Protein AF-W7T3Z3-F1 (afdb_monomer_lite)

Radius of gyration: 34.61 Å; chains: 1; bounding box: 82×41×96 Å

Secondary structure (DSSP, 8-state):
----------HHHHHHHHHHHHHHHHTT-SHHHHHH--HHHHHHHHHHHHHHHH-GGGG-EEEEE---TTGGGSS----PEEEEETHHHHHHHHHHHHHHHHHHHHHHHHHHHHHHHHHSTT-HHHHHHHHHHHHHHHHHHHHHHHHHHHHHHHHHHHHHHHHHHHHHHHHHHHHHHHTTS-HHHHHHHHHHHHHHHHHHHHHHHTPPPPHHHHHHHHHHHHHHHHHHHHHGGG--

pLDDT: mean 75.56, std 14.83, range [30.64, 93.06]

Structure (mmCIF, N/CA/C/O backbone):
data_AF-W7T3Z3-F1
#
_entry.id   AF-W7T3Z3-F1
#
loop_
_atom_site.group_PDB
_atom_site.id
_atom_site.type_symbol
_atom_site.label_atom_id
_atom_site.label_alt_id
_atom_site.label_comp_id
_atom_site.label_asym_id
_atom_site.label_entity_id
_atom_site.label_seq_id
_atom_site.pdbx_PDB_ins_code
_atom_site.Cartn_x
_atom_site.Cartn_y
_atom_site.Cartn_z
_atom_site.occupancy
_atom_site.B_iso_or_equiv
_atom_site.auth_seq_id
_atom_site.auth_comp_id
_atom_site.auth_asym_id
_atom_site.auth_atom_id
_atom_site.pdbx_PDB_model_num
ATOM 1 N N . MET A 1 1 ? -15.717 12.406 7.923 1.00 32.62 1 MET A N 1
ATOM 2 C CA . MET A 1 1 ? -14.531 12.829 7.153 1.00 32.62 1 MET A CA 1
ATOM 3 C C . MET A 1 1 ? -13.846 11.567 6.678 1.00 32.62 1 MET A C 1
ATOM 5 O O . MET A 1 1 ? -13.382 10.801 7.508 1.00 32.62 1 MET A O 1
ATOM 9 N N . SER A 1 2 ? -13.910 11.300 5.378 1.00 30.64 2 SER A N 1
ATOM 10 C CA . SER A 1 2 ? -13.434 10.056 4.774 1.00 30.64 2 SER A CA 1
ATOM 11 C C . SER A 1 2 ? -11.924 10.139 4.559 1.00 30.64 2 SER A C 1
ATOM 13 O O . SER A 1 2 ? -11.465 10.845 3.664 1.00 30.64 2 SER A O 1
ATOM 15 N N . PHE A 1 3 ? -11.157 9.441 5.395 1.00 37.56 3 PHE A N 1
ATOM 16 C CA . PHE A 1 3 ? -9.732 9.199 5.185 1.00 37.56 3 PHE A CA 1
ATOM 17 C C . PHE A 1 3 ? -9.585 8.063 4.163 1.00 37.56 3 PHE A C 1
ATOM 19 O O . PHE A 1 3 ? -9.369 6.909 4.501 1.00 37.56 3 PHE A O 1
ATOM 26 N N . THR A 1 4 ? -9.753 8.382 2.885 1.00 38.84 4 THR A N 1
ATOM 27 C CA . THR A 1 4 ? -9.178 7.569 1.810 1.00 38.84 4 THR A CA 1
ATOM 28 C C . THR A 1 4 ? -8.092 8.411 1.175 1.00 38.84 4 THR A C 1
ATOM 30 O O . THR A 1 4 ? -8.281 9.014 0.118 1.00 38.84 4 THR A O 1
ATOM 33 N N . GLU A 1 5 ? -6.967 8.516 1.878 1.00 37.66 5 GLU A N 1
ATOM 34 C CA . GLU A 1 5 ? -5.716 8.943 1.274 1.00 37.66 5 GLU A CA 1
ATOM 35 C C . GLU A 1 5 ? -5.393 7.908 0.198 1.00 37.66 5 GLU A C 1
ATOM 37 O O . GLU A 1 5 ? -5.012 6.770 0.472 1.00 37.66 5 GLU A O 1
ATOM 42 N N . SER A 1 6 ? -5.696 8.266 -1.048 1.00 36.97 6 SER A N 1
ATOM 43 C CA . SER A 1 6 ? -5.451 7.426 -2.204 1.00 36.97 6 SER A CA 1
ATOM 44 C C . SER A 1 6 ? -3.942 7.311 -2.386 1.00 36.97 6 SER A C 1
ATOM 46 O O . SER A 1 6 ? -3.339 8.091 -3.130 1.00 36.97 6 SER A O 1
ATOM 48 N N . VAL A 1 7 ? -3.330 6.333 -1.716 1.00 41.50 7 VAL A N 1
ATOM 49 C CA . VAL A 1 7 ? -2.061 5.743 -2.141 1.00 41.50 7 VAL A CA 1
ATOM 50 C C . VAL A 1 7 ? -2.299 5.325 -3.578 1.00 41.50 7 VAL A C 1
ATOM 52 O O . VAL A 1 7 ? -2.978 4.333 -3.828 1.00 41.50 7 VAL A O 1
ATOM 55 N N . ASN A 1 8 ? -1.863 6.162 -4.519 1.00 40.69 8 ASN A N 1
ATOM 56 C CA . ASN A 1 8 ? -2.142 5.973 -5.927 1.00 40.69 8 ASN A CA 1
ATOM 57 C C . ASN A 1 8 ? -1.430 4.682 -6.331 1.00 40.69 8 ASN A C 1
ATOM 59 O O . ASN A 1 8 ? -0.198 4.659 -6.401 1.00 40.69 8 ASN A O 1
ATOM 63 N N . PRO A 1 9 ? -2.167 3.576 -6.483 1.00 49.69 9 PRO A N 1
ATOM 64 C CA . PRO A 1 9 ? -1.525 2.287 -6.569 1.00 49.69 9 PRO A CA 1
ATOM 65 C C . PRO A 1 9 ? -0.826 2.213 -7.921 1.00 49.69 9 PRO A C 1
ATOM 67 O O . PRO A 1 9 ? -1.367 2.721 -8.913 1.00 49.69 9 PRO A O 1
ATOM 70 N N . SER A 1 10 ? 0.362 1.601 -7.957 1.00 53.88 10 SER A N 1
ATOM 71 C CA . SER A 1 10 ? 1.106 1.428 -9.206 1.00 53.88 10 SER A CA 1
ATOM 72 C C . SER A 1 10 ? 0.180 0.850 -10.289 1.00 53.88 10 SER A C 1
ATOM 74 O O . SER A 1 10 ? -0.744 0.090 -9.968 1.00 53.88 10 SER A O 1
ATOM 76 N N . PRO A 1 11 ? 0.362 1.217 -11.569 1.00 57.62 11 PRO A N 1
ATOM 77 C CA . PRO A 1 11 ? -0.466 0.692 -12.657 1.00 57.62 11 PRO A CA 1
ATOM 78 C C . PRO A 1 11 ? -0.549 -0.847 -12.639 1.00 57.62 11 PRO A C 1
ATOM 80 O O . PRO A 1 11 ? -1.613 -1.408 -12.897 1.00 57.62 11 PRO A O 1
ATOM 83 N N . ASP A 1 12 ? 0.514 -1.515 -12.189 1.00 59.91 12 ASP A N 1
ATOM 84 C CA . ASP A 1 12 ? 0.586 -2.971 -12.031 1.00 59.91 12 ASP A CA 1
ATOM 85 C C . ASP A 1 12 ? -0.334 -3.498 -10.910 1.00 59.91 12 ASP A C 1
ATOM 87 O O . ASP A 1 12 ? -0.987 -4.531 -11.062 1.00 59.91 12 ASP A O 1
ATOM 91 N N . ALA A 1 13 ? -0.474 -2.754 -9.807 1.00 59.84 13 ALA A N 1
ATOM 92 C CA . ALA A 1 13 ? -1.399 -3.083 -8.721 1.00 59.84 13 ALA A CA 1
ATOM 93 C C . ALA A 1 13 ? -2.874 -2.876 -9.117 1.00 59.84 13 ALA A C 1
ATOM 95 O O . ALA A 1 13 ? -3.768 -3.491 -8.536 1.00 59.84 13 ALA A O 1
ATOM 96 N N . ARG A 1 14 ? -3.174 -2.014 -10.100 1.00 66.62 14 ARG A N 1
ATOM 97 C CA . ARG A 1 14 ? -4.533 -1.880 -10.668 1.00 66.62 14 ARG A CA 1
ATOM 98 C C . ARG A 1 14 ? -4.890 -3.081 -11.541 1.00 66.62 14 ARG A C 1
ATOM 100 O O . ARG A 1 14 ? -5.941 -3.671 -11.317 1.00 66.62 14 ARG A O 1
ATOM 107 N N . ALA A 1 15 ? -3.984 -3.487 -12.429 1.00 65.75 15 ALA A N 1
ATOM 108 C CA . ALA A 1 15 ? -4.178 -4.654 -13.287 1.00 65.75 15 ALA A CA 1
ATOM 109 C C . ALA A 1 15 ? -4.326 -5.961 -12.484 1.00 65.75 15 ALA A C 1
ATOM 111 O O . ALA A 1 15 ? -5.188 -6.782 -12.791 1.00 65.75 15 ALA A O 1
ATOM 112 N N . GLY A 1 16 ? -3.537 -6.130 -11.413 1.00 67.19 16 GLY A N 1
ATOM 113 C CA . GLY A 1 16 ? -3.674 -7.273 -10.506 1.00 67.19 16 GLY A CA 1
ATOM 114 C C . GLY A 1 16 ? -5.042 -7.329 -9.819 1.00 67.19 16 GLY A C 1
ATOM 115 O O . GLY A 1 16 ? -5.664 -8.387 -9.775 1.00 67.19 16 GLY A O 1
ATOM 116 N N . ARG A 1 17 ? -5.558 -6.190 -9.337 1.00 71.38 17 ARG A N 1
ATOM 117 C CA . ARG A 1 17 ? -6.876 -6.139 -8.683 1.00 71.38 17 ARG A CA 1
ATOM 118 C C . ARG A 1 17 ? -8.003 -6.580 -9.605 1.00 71.38 17 ARG A C 1
ATOM 120 O O . ARG A 1 17 ? -8.773 -7.450 -9.224 1.00 71.38 17 ARG A O 1
ATOM 127 N N . GLU A 1 18 ? -8.076 -6.031 -10.814 1.00 78.12 18 GLU A N 1
ATOM 128 C CA . GLU A 1 18 ? -9.140 -6.381 -11.765 1.00 78.12 18 GLU A CA 1
ATOM 129 C C . GLU A 1 18 ? -9.137 -7.875 -12.117 1.00 78.12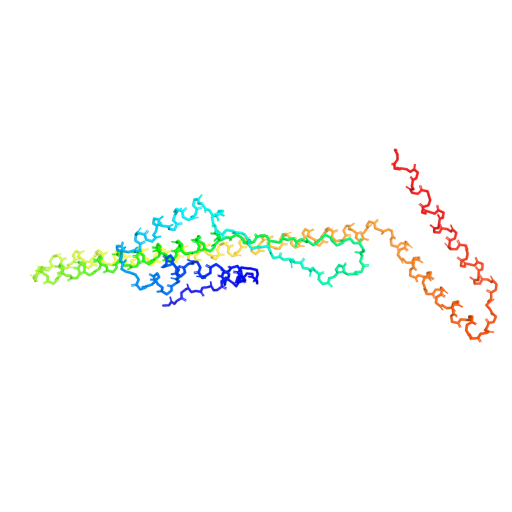 18 GLU A C 1
ATOM 131 O O . GLU A 1 18 ? -10.197 -8.490 -12.222 1.00 78.12 18 GLU A O 1
ATOM 136 N N . PHE A 1 19 ? -7.950 -8.478 -12.231 1.00 77.81 19 PHE A N 1
ATOM 137 C CA . PHE A 1 19 ? -7.810 -9.903 -12.520 1.00 77.81 19 PHE A CA 1
ATOM 138 C C . PHE A 1 19 ? -8.364 -10.789 -11.392 1.00 77.81 19 PHE A C 1
ATOM 140 O O . PHE A 1 19 ? -9.107 -11.742 -11.648 1.00 77.81 19 PHE A O 1
ATOM 147 N N . PHE A 1 20 ? -8.039 -10.460 -10.138 1.00 83.88 20 PHE A N 1
ATOM 148 C CA . PHE A 1 20 ? -8.452 -11.255 -8.979 1.00 83.88 20 PHE A CA 1
ATOM 149 C C . PHE A 1 20 ? -9.867 -10.933 -8.476 1.00 83.88 20 PHE A C 1
ATOM 151 O O . PHE A 1 20 ? -10.432 -11.739 -7.736 1.00 83.88 20 PHE A O 1
ATOM 158 N N . GLU A 1 21 ? -10.491 -9.827 -8.905 1.00 84.00 21 GLU A N 1
ATOM 159 C CA . GLU A 1 21 ? -11.820 -9.449 -8.401 1.00 84.00 21 GLU A CA 1
ATOM 160 C C . GLU A 1 21 ? -12.902 -10.493 -8.687 1.00 84.00 21 GLU A C 1
ATOM 162 O O . GLU A 1 21 ? -13.740 -10.778 -7.836 1.00 84.00 21 GLU A O 1
ATOM 167 N N . SER A 1 22 ? -12.860 -11.152 -9.847 1.00 84.00 22 SER A N 1
ATOM 168 C CA . SER A 1 22 ? -13.822 -12.219 -10.165 1.00 84.00 22 SER A CA 1
ATOM 169 C C . SER A 1 22 ? -13.798 -13.379 -9.156 1.00 84.00 22 SER A C 1
ATOM 171 O O . SER A 1 22 ? -14.825 -14.020 -8.918 1.00 84.00 22 SER A O 1
ATOM 173 N N . GLN A 1 23 ? -12.639 -13.638 -8.545 1.00 83.88 23 GLN A N 1
ATOM 174 C CA . GLN A 1 23 ? -12.455 -14.670 -7.527 1.00 83.88 23 GLN A CA 1
ATOM 175 C C . GLN A 1 23 ? -12.907 -14.155 -6.153 1.00 83.88 23 GLN A C 1
ATOM 177 O O . GLN A 1 23 ? -13.602 -14.867 -5.430 1.00 83.88 23 GLN A O 1
ATOM 182 N N . LEU A 1 24 ? -12.613 -12.891 -5.834 1.00 86.38 24 LEU A N 1
ATOM 183 C CA . LEU A 1 24 ? -13.048 -12.241 -4.592 1.00 86.38 24 LEU A CA 1
ATOM 184 C C . LEU A 1 24 ? -14.570 -12.084 -4.508 1.00 86.38 24 LEU A C 1
ATOM 186 O O . LEU A 1 24 ? -15.134 -12.271 -3.432 1.00 86.38 24 LEU A O 1
ATOM 190 N N . VAL A 1 25 ? -15.252 -11.841 -5.632 1.00 88.69 25 VAL A N 1
ATOM 191 C CA . VAL A 1 25 ? -16.725 -11.834 -5.716 1.00 88.69 25 VAL A CA 1
ATOM 192 C C . VAL A 1 25 ? -17.318 -13.160 -5.245 1.00 88.69 25 VAL A C 1
ATOM 194 O O . VAL A 1 25 ? -18.299 -13.161 -4.500 1.00 88.69 25 VAL A O 1
ATOM 197 N N . ARG A 1 26 ? -16.722 -14.292 -5.648 1.00 85.75 26 ARG A N 1
ATOM 198 C CA . ARG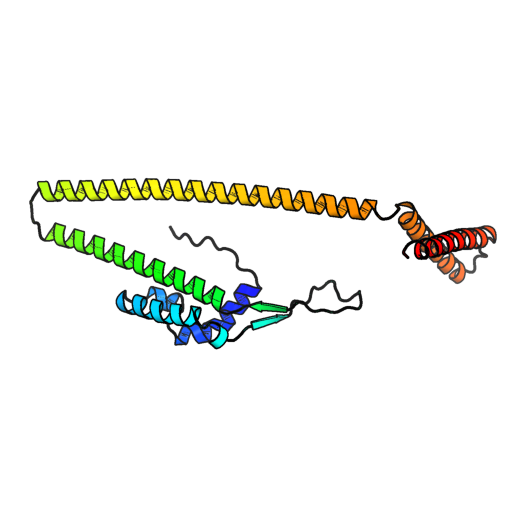 A 1 26 ? -17.192 -15.633 -5.254 1.00 85.75 26 ARG A CA 1
ATOM 199 C C . ARG A 1 26 ? -16.993 -15.901 -3.767 1.00 85.75 26 ARG A C 1
ATOM 201 O O . ARG A 1 26 ? -17.800 -16.606 -3.176 1.00 85.75 26 ARG A O 1
ATOM 208 N N . LEU A 1 27 ? -15.942 -15.328 -3.186 1.00 84.19 27 LEU A N 1
ATOM 209 C CA . LEU A 1 27 ? -15.642 -15.418 -1.757 1.00 84.19 27 LEU A CA 1
ATOM 210 C C . LEU A 1 27 ? -16.421 -14.392 -0.918 1.00 84.19 27 LEU A C 1
ATOM 212 O O . LEU A 1 27 ? -16.319 -14.400 0.301 1.00 84.19 27 LEU A O 1
ATOM 216 N N . GLY A 1 28 ? -17.188 -13.492 -1.543 1.00 86.81 28 GLY A N 1
ATOM 217 C CA . GLY A 1 28 ? -17.887 -12.429 -0.821 1.00 86.81 28 GLY A CA 1
ATOM 218 C C . GLY A 1 28 ? -16.950 -11.360 -0.247 1.00 86.81 28 GLY A C 1
ATOM 219 O O . GLY A 1 28 ? -17.320 -10.669 0.699 1.00 86.81 28 GLY A O 1
ATOM 220 N N . LEU A 1 29 ? -15.734 -11.235 -0.786 1.00 89.50 29 LEU A N 1
ATOM 221 C CA . LEU A 1 29 ? -14.659 -10.384 -0.264 1.00 89.50 29 LEU A CA 1
ATOM 222 C C . LEU A 1 29 ? -14.489 -9.083 -1.060 1.00 89.50 29 LEU A C 1
ATOM 224 O O . LEU A 1 29 ? -13.447 -8.435 -0.967 1.00 89.50 29 LEU A O 1
ATOM 228 N N . THR A 1 30 ? -15.477 -8.682 -1.863 1.00 89.25 30 THR A N 1
ATOM 229 C CA . THR A 1 30 ? -15.423 -7.359 -2.505 1.00 89.25 30 THR A CA 1
ATOM 230 C C . THR A 1 30 ? -15.633 -6.246 -1.476 1.00 89.25 30 THR A C 1
ATOM 232 O O . THR A 1 30 ? -16.330 -6.459 -0.481 1.00 89.25 30 THR A O 1
ATOM 235 N N . PRO A 1 31 ? -15.106 -5.029 -1.707 1.00 87.31 31 PRO A N 1
ATOM 236 C CA . PRO A 1 31 ? -15.298 -3.907 -0.785 1.00 87.31 31 PRO A CA 1
ATOM 237 C C . PRO A 1 31 ? -16.772 -3.629 -0.460 1.00 87.31 31 PRO A C 1
ATOM 239 O O . PRO A 1 31 ? -17.125 -3.398 0.692 1.00 87.31 31 PRO A O 1
ATOM 242 N N . SER A 1 32 ? -17.644 -3.692 -1.470 1.00 88.38 32 SER A N 1
ATOM 243 C CA . SER A 1 32 ? -19.094 -3.526 -1.321 1.00 88.38 32 SER A CA 1
ATOM 244 C C . SER A 1 32 ? -19.711 -4.605 -0.435 1.00 88.38 32 SER A C 1
ATOM 246 O O . SER A 1 32 ? -20.453 -4.282 0.486 1.00 88.38 32 SER A O 1
ATOM 248 N N . GLN A 1 33 ? -19.350 -5.872 -0.655 1.00 90.69 33 GLN A N 1
ATOM 249 C CA . GLN A 1 33 ? -19.888 -6.982 0.134 1.00 90.69 33 GLN A CA 1
ATOM 250 C C . GLN A 1 33 ? -19.395 -6.924 1.583 1.00 90.69 33 GLN A C 1
ATOM 252 O O . GLN A 1 33 ? -20.191 -7.107 2.497 1.00 90.69 33 GLN A O 1
ATOM 257 N N . ILE A 1 34 ? -18.117 -6.600 1.806 1.00 90.44 34 ILE A N 1
ATOM 258 C CA . ILE A 1 34 ? -17.550 -6.424 3.152 1.00 90.44 34 ILE A CA 1
ATOM 259 C C . ILE A 1 34 ? -18.313 -5.333 3.918 1.00 90.44 34 ILE A C 1
ATOM 261 O O . ILE A 1 34 ? -18.617 -5.494 5.096 1.00 90.44 34 ILE A O 1
ATOM 265 N N . ASN A 1 35 ? -18.676 -4.229 3.264 1.00 89.25 35 ASN A N 1
ATOM 266 C CA . ASN A 1 35 ? -19.384 -3.136 3.934 1.00 89.25 35 ASN A CA 1
ATOM 267 C C . ASN A 1 35 ? -20.824 -3.495 4.341 1.00 89.25 35 ASN A C 1
ATOM 269 O O . ASN A 1 35 ? -21.310 -3.002 5.368 1.00 89.25 35 ASN A O 1
ATOM 273 N N . GLU A 1 36 ? -21.484 -4.351 3.561 1.00 91.69 36 GLU A N 1
ATOM 274 C CA . GLU A 1 36 ? -22.870 -4.789 3.772 1.00 91.69 36 GLU A CA 1
ATOM 275 C C . GLU A 1 36 ? -22.996 -5.997 4.717 1.00 91.69 36 GLU A C 1
ATOM 277 O O . GLU A 1 36 ? -24.077 -6.251 5.248 1.00 91.69 36 GLU A O 1
ATOM 282 N N . GLN A 1 37 ? -21.909 -6.736 4.959 1.00 90.38 37 GLN A N 1
ATOM 283 C CA . GLN A 1 37 ? -21.929 -7.919 5.818 1.00 90.38 37 GLN A CA 1
ATOM 284 C C . GLN A 1 37 ? -22.157 -7.567 7.304 1.00 90.38 37 GLN A C 1
ATOM 286 O O . GLN A 1 37 ? -21.522 -6.651 7.836 1.00 90.38 37 GLN A O 1
ATOM 291 N N . PRO A 1 38 ? -23.016 -8.323 8.017 1.00 90.88 38 PRO A N 1
ATOM 292 C CA . PRO A 1 38 ? -23.144 -8.228 9.467 1.00 90.88 38 PRO A CA 1
ATOM 293 C C . PRO A 1 38 ? -21.925 -8.836 10.179 1.00 90.88 38 PRO A C 1
ATOM 295 O O . PRO A 1 38 ? -21.177 -9.633 9.605 1.00 90.88 38 PRO A O 1
ATOM 298 N N . LEU A 1 39 ? -21.762 -8.509 11.465 1.00 90.44 39 LEU A N 1
ATOM 299 C CA . LEU A 1 39 ? -20.600 -8.879 12.283 1.00 90.44 39 LEU A CA 1
ATOM 300 C C . LEU A 1 39 ? -20.264 -10.384 12.231 1.00 90.44 39 LEU A C 1
ATOM 302 O O . LEU A 1 39 ? -19.111 -10.758 12.016 1.00 90.44 39 LEU A O 1
ATOM 306 N N . ASP A 1 40 ? -21.269 -11.253 12.350 1.00 90.62 40 ASP A N 1
ATOM 307 C CA . ASP A 1 40 ? -21.079 -12.712 12.328 1.00 90.62 40 ASP A CA 1
ATOM 308 C C . ASP A 1 40 ? -20.621 -13.256 10.971 1.00 90.62 40 ASP A C 1
ATOM 310 O O . ASP A 1 40 ? -19.990 -14.316 10.899 1.00 90.62 40 ASP A O 1
ATOM 314 N N . GLN A 1 41 ? -20.972 -12.571 9.881 1.00 91.25 41 GLN A N 1
ATOM 315 C CA . GLN A 1 41 ? -20.496 -12.924 8.546 1.00 91.25 41 GLN A CA 1
ATOM 316 C C . GLN A 1 41 ? -19.072 -12.415 8.348 1.00 91.25 41 GLN A C 1
ATOM 318 O O . GLN A 1 41 ? -18.229 -13.186 7.909 1.00 91.25 41 GLN A O 1
ATOM 323 N N . LEU A 1 42 ? -18.760 -11.191 8.786 1.00 90.81 42 LEU A N 1
ATOM 324 C CA . LEU A 1 42 ? -17.404 -10.637 8.712 1.00 90.81 42 LEU A CA 1
ATOM 325 C C . LEU A 1 42 ? -16.374 -11.481 9.466 1.00 90.81 42 LEU A C 1
ATOM 327 O O . LEU A 1 42 ? -15.263 -11.672 8.975 1.00 90.81 42 LEU A O 1
ATOM 331 N N . ARG A 1 43 ? -16.732 -12.035 10.632 1.00 90.94 43 ARG A N 1
ATOM 332 C CA . ARG A 1 43 ? -15.852 -12.959 11.369 1.00 90.94 43 ARG A CA 1
ATOM 333 C C . ARG A 1 43 ? -15.560 -14.238 10.583 1.00 90.94 43 ARG A C 1
ATOM 335 O O . ARG A 1 43 ? -14.438 -14.728 10.644 1.00 90.94 43 ARG A O 1
ATOM 342 N N . ARG A 1 44 ? -16.540 -14.762 9.838 1.00 92.88 44 ARG A N 1
ATOM 343 C CA . ARG A 1 44 ? -16.352 -15.922 8.950 1.00 92.88 44 ARG A CA 1
ATOM 344 C C . ARG A 1 44 ? -15.503 -15.556 7.734 1.00 92.88 44 ARG A C 1
ATOM 346 O O . ARG A 1 44 ? -14.495 -16.211 7.505 1.00 92.88 44 ARG A O 1
ATOM 353 N N . SER A 1 45 ? -15.800 -14.431 7.083 1.00 91.69 45 SER A N 1
ATOM 354 C CA . SER A 1 45 ? -14.985 -13.871 5.998 1.00 91.69 45 SER A CA 1
ATOM 355 C C . SER A 1 45 ? -13.525 -13.649 6.420 1.00 91.69 45 SER A C 1
ATOM 357 O O . SER A 1 45 ? -12.613 -13.818 5.615 1.00 91.69 45 SER A O 1
ATOM 359 N N . LEU A 1 46 ? -13.275 -13.303 7.691 1.00 92.00 46 LEU A N 1
ATOM 360 C CA . LEU A 1 46 ? -11.925 -13.174 8.246 1.00 92.00 46 LEU A CA 1
ATOM 361 C C . LEU A 1 46 ? -11.201 -14.529 8.375 1.00 92.00 46 LEU A C 1
ATOM 363 O O . LEU A 1 46 ? -9.981 -14.589 8.237 1.00 92.00 46 LEU A O 1
ATOM 367 N N . VAL A 1 47 ? -11.919 -15.616 8.654 1.00 93.06 47 VAL A N 1
ATOM 368 C CA . VAL A 1 47 ? -11.334 -16.966 8.648 1.00 93.06 47 VAL A CA 1
ATOM 369 C C . VAL A 1 47 ? -10.983 -17.358 7.217 1.00 93.06 47 VAL A C 1
ATOM 371 O O . VAL A 1 47 ? -9.834 -17.712 6.958 1.00 93.06 47 VAL A O 1
ATOM 374 N N . ASP A 1 48 ? -11.924 -17.183 6.292 1.00 89.44 48 ASP A N 1
ATOM 375 C CA . ASP A 1 48 ? -11.753 -17.540 4.880 1.00 89.44 48 ASP A CA 1
ATOM 376 C C . ASP A 1 48 ? -10.601 -16.758 4.232 1.00 89.44 48 ASP A C 1
ATOM 378 O O . ASP A 1 48 ? -9.786 -17.313 3.494 1.00 89.44 48 ASP A O 1
ATOM 382 N N . ILE A 1 49 ? -10.469 -15.465 4.548 1.00 90.44 49 ILE A N 1
ATOM 383 C CA . ILE A 1 49 ? -9.373 -14.653 4.017 1.00 90.44 49 ILE A CA 1
ATOM 384 C C . ILE A 1 49 ? -8.019 -15.017 4.629 1.00 90.44 49 ILE A C 1
ATOM 386 O O . ILE A 1 49 ? -7.005 -14.943 3.940 1.00 90.44 49 ILE A O 1
ATOM 390 N N . ASN A 1 50 ? -7.972 -15.416 5.903 1.00 90.56 50 ASN A N 1
ATOM 391 C CA . ASN A 1 50 ? -6.728 -15.865 6.524 1.00 90.56 50 ASN A CA 1
ATOM 392 C C . ASN A 1 50 ? -6.271 -17.204 5.932 1.00 90.56 50 ASN A C 1
ATOM 394 O O . ASN A 1 50 ? -5.073 -17.380 5.719 1.00 90.56 50 ASN A O 1
ATOM 398 N N . ASP A 1 51 ? -7.209 -18.101 5.619 1.00 89.75 51 ASP A N 1
ATOM 399 C CA . ASP A 1 51 ? -6.926 -19.353 4.910 1.00 89.75 51 ASP A CA 1
ATOM 400 C C . ASP A 1 51 ? -6.394 -19.080 3.491 1.00 89.75 51 ASP A C 1
ATOM 402 O O . ASP A 1 51 ? -5.341 -19.584 3.096 1.00 89.75 51 ASP A O 1
ATOM 406 N N . ALA A 1 52 ? -7.030 -18.156 2.763 1.00 86.94 52 ALA A N 1
ATOM 407 C CA . ALA A 1 52 ? -6.555 -17.703 1.455 1.00 86.94 52 ALA A CA 1
ATOM 408 C C . ALA A 1 52 ? -5.156 -17.053 1.508 1.00 86.94 52 ALA A C 1
ATOM 410 O O . ALA A 1 52 ? -4.351 -17.235 0.595 1.00 86.94 52 ALA A O 1
ATOM 411 N N . ILE A 1 53 ? -4.846 -16.309 2.576 1.00 87.19 53 ILE A N 1
ATOM 412 C CA . ILE A 1 53 ? -3.519 -15.715 2.811 1.00 87.19 53 ILE A CA 1
ATOM 413 C C . ILE A 1 53 ? -2.472 -16.789 3.130 1.00 87.19 53 ILE A C 1
ATOM 415 O O . ILE A 1 53 ? -1.312 -16.620 2.755 1.00 87.19 53 ILE A O 1
ATOM 419 N N . ALA A 1 54 ? -2.853 -17.871 3.814 1.00 87.94 54 ALA A N 1
ATOM 420 C CA . ALA A 1 54 ? -1.959 -18.991 4.110 1.00 87.94 54 ALA A CA 1
ATOM 421 C C . ALA A 1 54 ? -1.629 -19.819 2.856 1.00 87.94 54 ALA A C 1
ATOM 423 O O . ALA A 1 54 ? -0.549 -20.407 2.774 1.00 87.94 54 ALA A O 1
ATOM 424 N N . HIS A 1 55 ? -2.530 -19.820 1.868 1.00 86.75 55 HIS A N 1
ATOM 425 C CA . HIS A 1 55 ? -2.395 -20.572 0.621 1.00 86.75 55 HIS A CA 1
ATOM 426 C C . HIS A 1 55 ? -2.557 -19.691 -0.638 1.00 86.75 55 HIS A C 1
ATOM 428 O O . HIS A 1 55 ? -3.437 -19.947 -1.468 1.00 86.75 55 HIS A O 1
ATOM 434 N N . PRO A 1 56 ? -1.699 -18.668 -0.835 1.00 82.56 56 PRO A N 1
ATOM 435 C CA . PRO A 1 56 ? -1.839 -17.710 -1.934 1.00 82.56 56 PRO A CA 1
ATOM 436 C C . PRO A 1 56 ? -1.598 -18.346 -3.313 1.00 82.56 56 PRO A C 1
ATOM 438 O O . PRO A 1 56 ? -2.117 -17.856 -4.316 1.00 82.56 56 PRO A O 1
ATOM 441 N N . ASP A 1 57 ? -0.865 -19.461 -3.367 1.00 81.69 57 ASP A N 1
ATOM 442 C CA . ASP A 1 57 ? -0.550 -20.189 -4.602 1.00 81.69 57 ASP A CA 1
ATOM 443 C C . ASP A 1 57 ? -1.800 -20.764 -5.294 1.00 81.69 57 ASP A C 1
ATOM 445 O O . ASP A 1 57 ? -1.807 -20.947 -6.513 1.00 81.69 57 ASP A O 1
ATOM 449 N N . ASN A 1 58 ? -2.893 -20.973 -4.550 1.00 83.38 58 ASN A N 1
ATOM 450 C CA . ASN A 1 58 ? -4.159 -21.497 -5.077 1.00 83.38 58 ASN A CA 1
ATOM 451 C C . ASN A 1 58 ? -4.862 -20.540 -6.056 1.00 83.38 58 ASN A C 1
ATOM 453 O O . ASN A 1 58 ? -5.748 -20.960 -6.800 1.00 83.38 58 ASN A O 1
ATOM 457 N N . PHE A 1 59 ? -4.475 -19.263 -6.069 1.00 77.81 59 PHE A N 1
ATOM 458 C CA . PHE A 1 59 ? -5.100 -18.215 -6.881 1.00 77.81 59 PHE A CA 1
ATOM 459 C C . PHE A 1 59 ? -4.340 -17.928 -8.188 1.00 77.81 59 PHE A C 1
ATOM 461 O O . PHE A 1 59 ? -4.850 -17.225 -9.066 1.00 77.81 59 PHE A O 1
ATOM 468 N N . GLY A 1 60 ? -3.137 -18.495 -8.343 1.00 72.19 60 GLY A N 1
ATOM 469 C CA . GLY A 1 60 ? -2.238 -18.238 -9.467 1.00 72.19 60 GLY A CA 1
ATOM 470 C C . GLY A 1 60 ? -1.506 -16.890 -9.382 1.00 72.19 60 GLY A C 1
ATOM 471 O O . GLY A 1 60 ? -1.743 -16.069 -8.497 1.00 72.19 60 GLY A O 1
ATOM 472 N N . VAL A 1 61 ? -0.588 -16.657 -10.326 1.00 73.31 61 VAL A N 1
ATOM 473 C CA . VAL A 1 61 ? 0.220 -15.428 -10.411 1.00 73.31 61 VAL A CA 1
ATOM 474 C C . VAL A 1 61 ? -0.015 -14.707 -11.736 1.00 73.31 61 VAL A C 1
ATOM 476 O O . VAL A 1 61 ? -0.013 -15.330 -12.800 1.00 73.31 61 VAL A O 1
ATOM 479 N N . LEU A 1 62 ? -0.189 -13.382 -11.690 1.00 65.81 62 LEU A N 1
ATOM 480 C CA . LEU A 1 62 ? -0.255 -12.554 -12.892 1.00 65.81 62 LEU A CA 1
ATOM 481 C C . LEU A 1 62 ? 1.164 -12.109 -13.268 1.00 65.81 62 LEU A C 1
ATOM 483 O O . LEU A 1 62 ? 1.796 -11.331 -12.552 1.00 65.81 62 LEU A O 1
ATOM 487 N N . LYS A 1 63 ? 1.670 -12.599 -14.404 1.00 60.84 63 LYS A N 1
ATOM 488 C CA . LYS A 1 63 ? 2.974 -12.196 -14.950 1.00 60.84 63 LYS A CA 1
ATOM 489 C C . LYS A 1 63 ? 2.794 -10.982 -15.856 1.00 60.84 63 LYS A C 1
ATOM 491 O O . LYS A 1 63 ? 2.340 -11.121 -16.991 1.00 60.84 63 LYS A O 1
ATOM 496 N N . VAL A 1 64 ? 3.156 -9.796 -15.375 1.00 64.06 64 VAL A N 1
ATOM 497 C CA . VAL A 1 64 ? 3.102 -8.566 -16.175 1.00 64.06 64 VAL A CA 1
ATOM 498 C C . VAL A 1 64 ? 4.449 -8.372 -16.867 1.00 64.06 64 VAL A C 1
ATOM 500 O O . VAL A 1 64 ? 5.493 -8.260 -16.221 1.00 64.06 64 VAL A O 1
ATOM 503 N N . ARG A 1 65 ? 4.442 -8.357 -18.205 1.00 53.88 65 ARG A N 1
ATOM 504 C CA . ARG A 1 65 ? 5.649 -8.123 -19.006 1.00 53.88 65 ARG A CA 1
ATOM 505 C C . ARG A 1 65 ? 5.926 -6.625 -19.080 1.00 53.88 65 ARG A C 1
ATOM 507 O O . ARG A 1 65 ? 5.240 -5.903 -19.804 1.00 53.88 65 ARG A O 1
ATOM 514 N N . TYR A 1 66 ? 6.951 -6.162 -18.371 1.00 54.69 66 TYR A N 1
ATOM 515 C CA . TYR A 1 66 ? 7.394 -4.778 -18.480 1.00 54.69 66 TYR A CA 1
ATOM 516 C C . TYR A 1 66 ? 8.352 -4.659 -19.667 1.00 54.69 66 TYR A C 1
ATOM 518 O O . TYR A 1 66 ? 9.446 -5.222 -19.666 1.00 54.69 66 TYR A O 1
ATOM 526 N N . THR A 1 67 ? 7.932 -3.945 -20.713 1.00 54.53 67 THR A N 1
ATOM 527 C CA . THR A 1 67 ? 8.802 -3.653 -21.860 1.00 54.53 67 THR A CA 1
ATOM 528 C C . THR A 1 67 ? 9.258 -2.200 -21.730 1.00 54.53 67 THR A C 1
ATOM 530 O O . THR A 1 67 ? 8.494 -1.298 -22.083 1.00 54.53 67 THR A O 1
ATOM 533 N N . PRO A 1 68 ? 10.454 -1.918 -21.178 1.00 51.84 68 PRO A N 1
ATOM 534 C CA . PRO A 1 68 ? 10.948 -0.552 -21.119 1.00 51.84 68 PRO A CA 1
ATOM 535 C C . PRO A 1 68 ? 11.126 -0.035 -22.549 1.00 51.84 68 PRO A C 1
ATOM 537 O O . PRO A 1 68 ? 11.881 -0.587 -23.348 1.00 51.84 68 PRO A O 1
ATOM 540 N N . ARG A 1 69 ? 10.424 1.055 -22.876 1.00 50.16 69 ARG A N 1
ATOM 541 C CA . ARG A 1 69 ? 10.356 1.665 -24.217 1.00 50.16 69 ARG A CA 1
ATOM 542 C C . ARG A 1 69 ? 11.711 2.184 -24.750 1.00 50.16 69 ARG A C 1
ATOM 544 O O . ARG A 1 69 ? 11.752 2.718 -25.850 1.00 50.16 69 ARG A O 1
ATOM 551 N N . MET A 1 70 ? 12.806 2.025 -23.998 1.00 43.84 70 MET A N 1
ATOM 552 C CA . MET A 1 70 ? 14.169 2.442 -24.362 1.00 43.84 70 MET A CA 1
ATOM 553 C C . MET A 1 70 ? 15.110 1.302 -24.793 1.00 43.84 70 MET A C 1
ATOM 555 O O . MET A 1 70 ? 16.169 1.590 -25.342 1.00 43.84 70 MET A O 1
ATOM 559 N N . SER A 1 71 ? 14.755 0.026 -24.612 1.00 41.84 71 SER A N 1
ATOM 560 C CA . SER A 1 71 ? 15.686 -1.091 -24.881 1.00 41.84 71 SER A CA 1
ATOM 561 C C . SER A 1 71 ? 15.692 -1.590 -26.332 1.00 41.84 71 SER A C 1
ATOM 563 O O . SER A 1 71 ? 16.370 -2.561 -26.644 1.00 41.84 71 SER A O 1
ATOM 565 N N . ALA A 1 72 ? 14.967 -0.941 -27.247 1.00 45.66 72 ALA A N 1
ATOM 566 C CA . ALA A 1 72 ? 14.883 -1.382 -28.643 1.00 45.66 72 ALA A CA 1
ATOM 567 C C . ALA A 1 72 ? 16.150 -1.095 -29.481 1.00 45.66 72 ALA A C 1
ATOM 569 O O . ALA A 1 72 ? 16.229 -1.552 -30.616 1.00 45.66 72 ALA A O 1
ATOM 570 N N . LEU A 1 73 ? 17.134 -0.354 -28.950 1.00 47.62 73 LEU A N 1
ATOM 571 C CA . LEU A 1 73 ? 18.338 0.055 -29.694 1.00 47.62 73 LEU A CA 1
ATOM 572 C C . LEU A 1 73 ? 19.632 -0.661 -29.273 1.00 47.62 73 LEU A C 1
ATOM 574 O O . LEU A 1 73 ? 20.658 -0.470 -29.919 1.00 47.62 73 LEU A O 1
ATOM 578 N N . LEU A 1 74 ? 19.607 -1.509 -28.242 1.00 43.31 74 LEU A N 1
ATOM 579 C CA . LEU A 1 74 ? 20.768 -2.296 -27.816 1.00 43.31 74 LEU A CA 1
ATOM 580 C C . LEU A 1 74 ? 20.331 -3.755 -27.670 1.00 43.31 74 LEU A C 1
ATOM 582 O O . LEU A 1 74 ? 19.523 -4.084 -26.808 1.00 43.31 74 LEU A O 1
ATOM 586 N N . GLY A 1 75 ? 20.811 -4.616 -28.570 1.00 43.25 75 GLY A N 1
ATOM 587 C CA . GLY A 1 75 ? 20.464 -6.036 -28.616 1.00 43.25 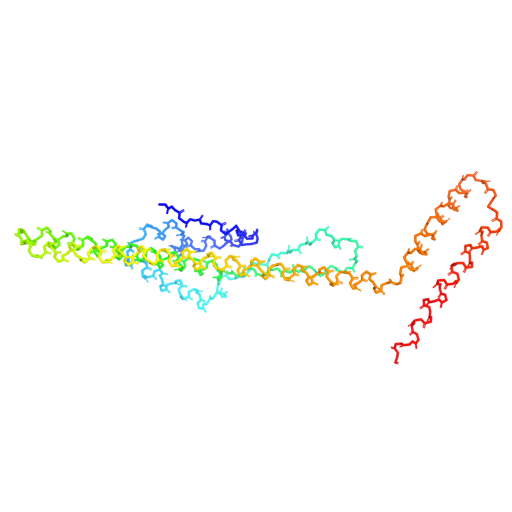75 GLY A CA 1
ATOM 588 C C . GLY A 1 75 ? 20.750 -6.735 -27.287 1.00 43.25 75 GLY A C 1
ATOM 589 O O . GLY A 1 75 ? 21.902 -6.918 -26.913 1.00 43.25 75 GLY A O 1
ATOM 590 N N . GLY A 1 76 ? 19.684 -7.110 -26.582 1.00 45.72 76 GLY A N 1
ATOM 591 C CA . GLY A 1 76 ? 19.742 -7.751 -25.269 1.00 45.72 76 GLY A CA 1
ATOM 592 C C . GLY A 1 76 ? 18.404 -7.620 -24.547 1.00 45.72 76 GLY A C 1
ATOM 593 O O . GLY A 1 76 ? 18.302 -6.946 -23.529 1.00 45.72 76 GLY A O 1
ATOM 594 N N . ALA A 1 77 ? 17.342 -8.183 -25.127 1.00 44.22 77 ALA A N 1
ATOM 595 C CA . ALA A 1 77 ? 15.989 -8.080 -24.591 1.00 44.22 77 ALA A CA 1
ATOM 596 C C . ALA A 1 77 ? 15.746 -9.108 -23.475 1.00 44.22 77 ALA A C 1
ATOM 598 O O . ALA A 1 77 ? 15.017 -10.077 -23.678 1.00 44.22 77 ALA A O 1
ATOM 599 N N . ASP A 1 78 ? 16.310 -8.872 -22.292 1.00 48.22 78 ASP A N 1
ATOM 600 C CA . ASP A 1 78 ? 15.797 -9.494 -21.071 1.00 48.22 78 ASP A CA 1
ATOM 601 C C . ASP A 1 78 ? 14.606 -8.658 -20.587 1.00 48.22 78 ASP A C 1
ATOM 603 O O . ASP A 1 78 ? 14.740 -7.617 -19.942 1.00 48.22 78 ASP A O 1
ATOM 607 N N . SER A 1 79 ? 13.400 -9.056 -20.998 1.00 53.53 79 SER A N 1
ATOM 608 C CA . SER A 1 79 ? 12.178 -8.440 -20.483 1.00 53.53 79 SER A CA 1
ATOM 609 C C . SER A 1 79 ? 12.021 -8.811 -19.011 1.00 53.53 79 SER A C 1
ATOM 611 O O . SER A 1 79 ? 11.771 -9.974 -18.694 1.00 53.53 79 SER A O 1
ATOM 613 N N . ALA A 1 80 ? 12.148 -7.826 -18.124 1.00 57.16 80 ALA A N 1
ATOM 614 C CA . ALA A 1 80 ? 11.831 -7.991 -16.714 1.00 57.16 80 ALA A CA 1
ATOM 615 C C . ALA A 1 80 ? 10.327 -8.285 -16.563 1.00 57.16 80 ALA A C 1
ATOM 617 O O . ALA A 1 80 ? 9.476 -7.530 -17.042 1.00 57.16 80 ALA A O 1
ATOM 618 N N . HIS A 1 81 ? 10.003 -9.405 -15.920 1.00 55.69 81 HIS A N 1
ATOM 619 C CA . HIS A 1 81 ? 8.633 -9.762 -15.566 1.00 55.69 81 HIS A CA 1
ATOM 620 C C . HIS A 1 81 ? 8.408 -9.366 -14.110 1.00 55.69 81 HIS A C 1
ATOM 622 O O . HIS A 1 81 ? 9.204 -9.727 -13.245 1.00 55.69 81 HIS A O 1
ATOM 628 N N . VAL A 1 82 ? 7.338 -8.622 -13.844 1.00 59.69 82 VAL A N 1
ATOM 629 C CA . VAL A 1 82 ? 6.881 -8.365 -12.476 1.00 59.69 82 VAL A CA 1
ATOM 630 C C . VAL A 1 82 ? 5.746 -9.343 -12.202 1.00 59.69 82 VAL A C 1
ATOM 632 O O . VAL A 1 82 ? 4.735 -9.342 -12.907 1.00 59.69 82 VAL A O 1
ATOM 635 N N . GLU A 1 83 ? 5.934 -10.218 -11.215 1.00 63.38 83 GLU A N 1
ATOM 636 C CA . GLU A 1 83 ? 4.899 -11.147 -10.766 1.00 63.38 83 GLU A CA 1
ATOM 637 C C . GLU A 1 83 ? 4.041 -10.452 -9.706 1.00 63.38 83 GLU A C 1
ATOM 639 O O . GLU A 1 83 ? 4.501 -10.159 -8.602 1.00 63.38 83 GLU A O 1
ATOM 644 N N . VAL A 1 84 ? 2.790 -10.149 -10.057 1.00 67.38 84 VAL A N 1
ATOM 645 C CA . VAL A 1 84 ? 1.808 -9.594 -9.122 1.00 67.38 84 VAL A CA 1
ATOM 646 C C . VAL A 1 84 ? 0.959 -10.755 -8.605 1.00 67.38 84 VAL A C 1
ATOM 648 O O . VAL A 1 84 ? 0.118 -11.296 -9.323 1.00 67.38 84 VAL A O 1
ATOM 651 N N . GLY A 1 85 ? 1.218 -11.175 -7.365 1.00 75.75 85 GLY A N 1
ATOM 652 C CA . GLY A 1 85 ? 0.435 -12.203 -6.674 1.00 75.75 85 GLY A CA 1
ATOM 653 C C . GLY A 1 85 ? -0.814 -11.636 -5.993 1.00 75.75 85 GLY A C 1
ATOM 654 O O . GLY A 1 85 ? -0.883 -10.441 -5.702 1.00 75.75 85 GLY A O 1
ATOM 655 N N . ILE A 1 86 ? -1.785 -12.501 -5.684 1.00 84.44 86 ILE A N 1
ATOM 656 C CA . ILE A 1 86 ? -3.042 -12.102 -5.024 1.00 84.44 86 ILE A CA 1
ATOM 657 C C . ILE A 1 86 ? -2.846 -11.596 -3.585 1.00 84.44 86 ILE A C 1
ATOM 659 O O . ILE A 1 86 ? -3.691 -10.881 -3.050 1.00 84.44 86 ILE A O 1
ATOM 663 N N . LEU A 1 87 ? -1.729 -11.957 -2.947 1.00 84.44 87 LEU A N 1
ATOM 664 C CA . LEU A 1 87 ? -1.483 -11.714 -1.526 1.00 84.44 87 LEU A CA 1
ATOM 665 C C . LEU A 1 87 ? -1.657 -10.241 -1.135 1.00 84.44 87 LEU A C 1
ATOM 667 O O . LEU A 1 87 ? -2.249 -9.947 -0.101 1.00 84.44 87 LEU A O 1
ATOM 671 N N . SER A 1 88 ? -1.192 -9.315 -1.975 1.00 83.81 88 SER A N 1
ATOM 672 C CA . SER A 1 88 ? -1.350 -7.876 -1.735 1.00 83.81 88 SER A CA 1
ATOM 673 C C . SER A 1 88 ? -2.824 -7.470 -1.643 1.00 83.81 88 SER A C 1
ATOM 675 O O . SER A 1 88 ? -3.201 -6.716 -0.748 1.00 83.81 88 SER A O 1
ATOM 677 N N . VAL A 1 89 ? -3.668 -8.034 -2.509 1.00 85.88 89 VAL A N 1
ATOM 678 C CA . VAL A 1 89 ? -5.113 -7.791 -2.524 1.00 85.88 89 VAL A CA 1
ATOM 679 C C . VAL A 1 89 ? -5.785 -8.430 -1.306 1.00 85.88 89 VAL A C 1
ATOM 681 O O . VAL A 1 89 ? -6.617 -7.793 -0.665 1.00 85.88 89 VAL A O 1
ATOM 684 N N . LEU A 1 90 ? -5.400 -9.651 -0.923 1.00 88.62 90 LEU A N 1
ATOM 685 C CA . LEU A 1 90 ? -5.953 -10.315 0.267 1.00 88.62 90 LEU A CA 1
ATOM 686 C C . LEU A 1 90 ? -5.615 -9.562 1.561 1.00 88.62 90 LEU A C 1
ATOM 688 O O . LEU A 1 90 ? -6.471 -9.412 2.432 1.00 88.62 90 LEU A O 1
ATOM 692 N N . LEU A 1 91 ? -4.394 -9.041 1.691 1.00 89.50 91 LEU A N 1
ATOM 693 C CA . LEU A 1 91 ? -4.007 -8.235 2.852 1.00 89.50 91 LEU A CA 1
ATOM 694 C C . LEU A 1 91 ? -4.817 -6.933 2.935 1.00 89.50 91 LEU A C 1
ATOM 696 O O . LEU A 1 91 ? -5.275 -6.569 4.021 1.00 89.50 91 LEU A O 1
ATOM 700 N N . GLU A 1 92 ? -5.057 -6.276 1.797 1.00 87.50 92 GLU A N 1
ATOM 701 C CA . GLU A 1 92 ? -5.927 -5.095 1.712 1.00 87.50 92 GLU A CA 1
ATOM 702 C C . GLU A 1 92 ? -7.354 -5.430 2.181 1.00 87.50 92 GLU A C 1
ATOM 704 O O . GLU A 1 92 ? -7.904 -4.760 3.059 1.00 87.50 92 GLU A O 1
ATOM 709 N N . ARG A 1 93 ? -7.945 -6.514 1.661 1.00 90.38 93 ARG A N 1
ATOM 710 C CA . ARG A 1 93 ? -9.298 -6.953 2.042 1.00 90.38 93 ARG A CA 1
ATOM 711 C C . ARG A 1 93 ? -9.390 -7.361 3.516 1.00 90.38 93 ARG A C 1
ATOM 713 O O . ARG A 1 93 ? -10.374 -7.027 4.173 1.00 90.38 93 ARG A O 1
ATOM 720 N N . ARG A 1 94 ? -8.351 -7.982 4.083 1.00 91.19 94 ARG A N 1
ATOM 721 C CA . ARG A 1 94 ? -8.289 -8.310 5.520 1.00 91.19 94 ARG A CA 1
ATOM 722 C C . ARG A 1 94 ? -8.293 -7.051 6.385 1.00 91.19 94 ARG A C 1
ATOM 724 O O . ARG A 1 94 ? -8.929 -7.038 7.439 1.00 91.19 94 ARG A O 1
ATOM 731 N N . SER A 1 95 ? -7.588 -6.003 5.958 1.00 90.69 95 SER A N 1
ATOM 732 C CA . SER A 1 95 ? -7.610 -4.710 6.649 1.00 90.69 95 SER A CA 1
ATOM 733 C C . SER A 1 95 ? -9.023 -4.127 6.681 1.00 90.69 95 SER A C 1
ATOM 735 O O . SER A 1 95 ? -9.501 -3.769 7.755 1.00 90.69 95 SER A O 1
ATOM 737 N N . LEU A 1 96 ? -9.718 -4.126 5.537 1.00 90.69 96 LEU A N 1
ATOM 738 C CA . LEU A 1 96 ? -11.094 -3.624 5.430 1.00 90.69 96 LEU A CA 1
ATOM 739 C C . LEU A 1 96 ? -12.077 -4.393 6.325 1.00 90.69 96 LEU A C 1
ATOM 741 O O . LEU A 1 96 ? -12.898 -3.779 7.003 1.00 90.69 96 LEU A O 1
ATOM 745 N N . ILE A 1 97 ? -11.974 -5.726 6.379 1.00 90.75 97 ILE A N 1
ATOM 746 C CA . ILE A 1 97 ? -12.822 -6.550 7.259 1.00 90.75 97 ILE A CA 1
ATOM 747 C C . ILE A 1 97 ? -12.599 -6.176 8.728 1.00 90.75 97 ILE A C 1
ATOM 749 O O . ILE A 1 97 ? -13.564 -5.962 9.460 1.00 90.75 97 ILE A O 1
ATOM 753 N N . ASN A 1 98 ? -11.342 -6.059 9.167 1.00 91.56 98 ASN A N 1
ATOM 754 C CA . ASN A 1 98 ? -11.031 -5.693 10.552 1.00 91.56 98 ASN A CA 1
ATOM 755 C C . ASN A 1 98 ? -11.517 -4.285 10.909 1.00 91.56 98 ASN A C 1
ATOM 757 O O . ASN A 1 98 ? -12.025 -4.072 12.010 1.00 91.56 98 ASN A O 1
ATOM 761 N N . GLU A 1 99 ? -11.367 -3.328 9.996 1.00 89.62 99 GLU A N 1
ATOM 762 C CA . GLU A 1 99 ? -11.866 -1.965 10.179 1.00 89.62 99 GLU A CA 1
ATOM 763 C C . GLU A 1 99 ? -13.393 -1.954 10.332 1.00 89.62 99 GLU A C 1
ATOM 765 O O . GLU A 1 99 ? -13.923 -1.340 11.261 1.00 89.62 99 GLU A O 1
ATOM 770 N N . ARG A 1 100 ? -14.103 -2.714 9.490 1.00 90.56 100 ARG A N 1
ATOM 771 C CA . ARG A 1 100 ? -15.561 -2.831 9.561 1.00 90.56 100 ARG A CA 1
ATOM 772 C C . ARG A 1 100 ? -16.038 -3.516 10.842 1.00 90.56 100 ARG A C 1
ATOM 774 O O . ARG A 1 100 ? -16.998 -3.037 11.441 1.00 90.56 100 ARG A O 1
ATOM 781 N N . ILE A 1 101 ? -15.367 -4.589 11.272 1.00 89.50 101 ILE A N 1
ATOM 782 C CA . ILE A 1 101 ? -15.647 -5.272 12.547 1.00 89.50 101 ILE A CA 1
ATOM 783 C C . ILE A 1 101 ? -15.541 -4.278 13.702 1.00 89.50 101 ILE A C 1
ATOM 785 O O . ILE A 1 101 ? -16.496 -4.137 14.459 1.00 89.50 101 ILE A O 1
ATOM 789 N N . ARG A 1 102 ? -14.436 -3.525 13.788 1.00 89.19 102 ARG A N 1
ATOM 790 C CA . ARG A 1 102 ? -14.254 -2.513 14.841 1.00 89.19 102 ARG A CA 1
ATOM 791 C C . ARG A 1 102 ? -15.349 -1.452 14.809 1.00 89.19 102 ARG A C 1
ATOM 793 O O . ARG A 1 102 ? -15.866 -1.080 15.855 1.00 89.19 102 ARG A O 1
ATOM 800 N N . ALA A 1 103 ? -15.721 -0.976 13.621 1.00 87.00 103 ALA A N 1
ATOM 801 C CA . ALA A 1 103 ? -16.775 0.024 13.476 1.00 87.00 103 ALA A CA 1
ATOM 802 C C . ALA A 1 103 ? -18.147 -0.489 13.955 1.00 87.00 103 ALA A C 1
ATOM 804 O O . ALA A 1 103 ? -18.904 0.272 14.554 1.00 87.00 103 ALA A O 1
ATOM 805 N N . LEU A 1 104 ? -18.466 -1.763 13.700 1.00 88.06 104 LEU A N 1
ATOM 806 C CA . LEU A 1 104 ? -19.703 -2.391 14.173 1.00 88.06 104 LEU A CA 1
ATOM 807 C C . LEU A 1 104 ? -19.670 -2.659 15.683 1.00 88.06 104 LEU A C 1
ATOM 809 O O . LEU A 1 104 ? -20.632 -2.322 16.360 1.00 88.06 104 LEU A O 1
ATOM 813 N N . GLU A 1 105 ? -18.560 -3.170 16.220 1.00 86.94 105 GLU A N 1
ATOM 814 C CA . GLU A 1 105 ? -18.396 -3.411 17.663 1.00 86.94 105 GLU A CA 1
ATOM 815 C C . GLU A 1 105 ? -18.534 -2.117 18.478 1.00 86.94 105 GLU A C 1
ATOM 817 O O . GLU A 1 105 ? -19.234 -2.096 19.487 1.00 86.94 105 GLU A O 1
ATOM 822 N N . LEU A 1 106 ? -17.940 -1.014 18.008 1.00 82.25 106 LEU A N 1
ATOM 823 C CA . LEU A 1 106 ? -18.100 0.304 18.631 1.00 82.25 106 LEU A CA 1
ATOM 824 C C . LEU A 1 106 ? -19.548 0.808 18.544 1.00 82.25 106 LEU A C 1
ATOM 826 O O . LEU A 1 106 ? -20.049 1.426 19.483 1.00 82.25 106 LEU A O 1
ATOM 830 N N . GLY A 1 107 ? -20.227 0.551 17.422 1.00 79.81 107 GLY A N 1
ATOM 831 C CA . GLY A 1 107 ? -21.637 0.892 17.240 1.00 79.81 107 GLY A CA 1
ATOM 832 C C . GLY A 1 107 ? -22.547 0.145 18.216 1.00 79.81 107 GLY A C 1
ATOM 833 O O . GLY A 1 107 ? -23.385 0.773 18.865 1.00 79.81 107 GLY A O 1
ATOM 834 N N . ASP A 1 108 ? -22.335 -1.163 18.361 1.00 79.19 108 ASP A N 1
ATOM 835 C CA . ASP A 1 108 ? -23.088 -2.028 19.271 1.00 79.19 108 ASP A CA 1
ATOM 836 C C . ASP A 1 108 ? -22.802 -1.686 20.743 1.00 79.19 108 ASP A C 1
ATOM 838 O O . ASP A 1 108 ? -23.728 -1.630 21.555 1.00 79.19 108 ASP A O 1
ATOM 842 N N . GLU A 1 109 ? -21.550 -1.371 21.098 1.00 75.31 109 GLU A N 1
ATOM 843 C CA . GLU A 1 109 ? -21.177 -0.941 22.454 1.00 75.31 109 GLU A CA 1
ATOM 844 C C . GLU A 1 109 ? -21.873 0.381 22.826 1.00 75.31 109 GLU A C 1
ATOM 846 O O . GLU A 1 109 ? -22.472 0.499 23.898 1.00 75.31 109 GLU A O 1
ATOM 851 N N . VAL A 1 110 ? -21.880 1.364 21.918 1.00 71.88 110 VAL A N 1
ATOM 852 C CA . VAL A 1 110 ? -22.563 2.653 22.129 1.00 71.88 110 VAL A CA 1
ATOM 853 C C . VAL A 1 110 ? -24.085 2.490 22.171 1.00 71.88 110 VAL A C 1
ATOM 855 O O . VAL A 1 110 ? -24.748 3.157 22.973 1.00 71.88 110 VAL A O 1
ATOM 858 N N . ALA A 1 111 ? -24.654 1.617 21.336 1.00 72.12 111 ALA A N 1
ATOM 859 C CA . ALA A 1 111 ? -26.079 1.302 21.364 1.00 72.12 111 ALA A CA 1
ATOM 860 C C . ALA A 1 111 ? -26.475 0.648 22.696 1.00 72.12 111 ALA A C 1
ATOM 862 O O . ALA A 1 111 ? -27.426 1.106 23.327 1.00 72.12 111 ALA A O 1
ATOM 863 N N . GLY A 1 112 ? -25.691 -0.319 23.178 1.00 73.62 112 GLY A N 1
ATOM 864 C CA . GLY A 1 112 ? -25.910 -0.968 24.471 1.00 73.62 112 GLY A CA 1
ATOM 865 C C . GLY A 1 112 ? -25.762 -0.013 25.658 1.00 73.62 112 GLY A C 1
ATOM 866 O O . GLY A 1 112 ? -26.527 -0.097 26.617 1.00 73.62 112 GLY A O 1
ATOM 867 N N . ILE A 1 113 ? -24.831 0.946 25.601 1.00 67.44 113 ILE A N 1
ATOM 868 C CA . ILE A 1 113 ? -24.723 2.010 26.615 1.00 67.44 113 ILE A CA 1
ATOM 869 C C . ILE A 1 113 ? -25.968 2.906 26.594 1.00 67.44 113 ILE A C 1
ATOM 871 O O . ILE A 1 113 ? -26.495 3.236 27.654 1.00 67.44 113 ILE A O 1
ATOM 875 N N . ARG A 1 114 ? -26.472 3.284 25.413 1.00 64.94 114 ARG A N 1
ATOM 876 C CA . ARG A 1 114 ? -27.695 4.099 25.286 1.00 64.94 114 ARG A CA 1
ATOM 877 C C . ARG A 1 114 ? -28.949 3.363 25.742 1.00 64.94 114 ARG A C 1
ATOM 879 O O . ARG A 1 114 ? -29.820 3.990 26.335 1.00 64.94 114 ARG A O 1
ATOM 886 N N . GLU A 1 115 ? -29.039 2.068 25.475 1.00 73.19 115 GLU A N 1
ATOM 887 C CA . GLU A 1 115 ? -30.140 1.222 25.928 1.00 73.19 115 GLU A CA 1
ATOM 888 C C . GLU A 1 115 ? -30.130 1.091 27.453 1.00 73.19 115 GLU A C 1
ATOM 890 O O . GLU A 1 115 ? -31.135 1.392 28.093 1.00 73.19 115 GLU A O 1
ATOM 895 N N . LYS A 1 116 ? -28.966 0.814 28.055 1.00 66.88 116 LYS A N 1
ATOM 896 C CA . LYS A 1 116 ? -28.795 0.844 29.518 1.00 66.88 116 LYS A CA 1
ATOM 897 C C . LYS A 1 116 ? -29.116 2.220 30.110 1.00 66.88 116 LYS A C 1
ATOM 899 O O . LYS A 1 116 ? -29.724 2.303 31.168 1.00 66.88 116 LYS A O 1
ATOM 904 N N . LEU A 1 117 ? -28.768 3.309 29.422 1.00 62.34 117 LEU A N 1
ATOM 905 C CA . LEU A 1 117 ? -29.104 4.674 29.844 1.00 62.34 117 LEU A CA 1
ATOM 906 C C . LEU A 1 117 ? -30.617 4.962 29.777 1.00 62.34 117 LEU A C 1
ATOM 908 O O . LEU A 1 117 ? -31.118 5.789 30.540 1.00 62.34 117 LEU A O 1
ATOM 912 N N . ALA A 1 118 ? -31.338 4.314 28.858 1.00 66.12 118 ALA A N 1
ATOM 913 C CA . ALA A 1 118 ? -32.791 4.408 28.742 1.00 66.12 118 ALA A CA 1
ATOM 914 C C . ALA A 1 118 ? -33.515 3.516 29.767 1.00 66.12 118 ALA A C 1
ATOM 916 O O . ALA A 1 118 ? -34.584 3.890 30.247 1.00 66.12 118 ALA A O 1
ATOM 917 N N . GLU A 1 119 ? -32.925 2.371 30.118 1.00 66.19 119 GLU A N 1
ATOM 918 C CA . GLU A 1 119 ? -33.454 1.415 31.095 1.00 66.19 119 GLU A CA 1
ATOM 919 C C . GLU A 1 119 ? -33.253 1.889 32.549 1.00 66.19 119 GLU A C 1
ATOM 921 O O . GLU A 1 119 ? -34.142 1.721 33.384 1.00 66.19 119 GLU A O 1
ATOM 926 N N . VAL A 1 120 ? -32.141 2.574 32.848 1.00 59.66 120 VAL A N 1
ATOM 927 C CA . VAL A 1 120 ? -31.814 3.131 34.181 1.00 59.66 120 VAL A CA 1
ATOM 928 C C . VAL A 1 120 ? -32.534 4.468 34.427 1.00 59.66 120 VAL A C 1
ATOM 930 O O . VAL A 1 120 ? -31.938 5.472 34.803 1.00 59.66 120 VAL A O 1
ATOM 933 N N . GLY A 1 121 ? -33.844 4.519 34.183 1.00 52.88 121 GLY A N 1
ATOM 934 C CA . GLY A 1 121 ? -34.663 5.716 34.390 1.00 52.88 121 GLY A CA 1
ATOM 935 C C . GLY A 1 121 ? -34.318 6.493 35.677 1.00 52.88 121 GLY A C 1
ATOM 936 O O . GLY A 1 121 ? -34.401 5.964 36.778 1.00 52.88 121 GLY A O 1
ATOM 937 N N . SER A 1 122 ? -33.972 7.774 35.507 1.00 53.56 122 SER A N 1
ATOM 938 C CA . SER A 1 122 ? -33.870 8.825 36.538 1.00 53.56 122 SER A CA 1
ATOM 939 C C . SER A 1 122 ? -32.863 8.651 37.687 1.00 53.56 122 SER A C 1
ATOM 941 O O . SER A 1 122 ? -32.991 9.376 38.672 1.00 53.56 122 SER A O 1
ATOM 943 N N . ASP A 1 123 ? -31.840 7.799 37.577 1.00 60.31 123 ASP A N 1
ATOM 944 C CA . ASP A 1 123 ? -30.747 7.793 38.565 1.00 60.31 123 ASP A CA 1
ATOM 945 C C . ASP A 1 123 ? -29.641 8.785 38.162 1.00 60.31 123 ASP A C 1
ATOM 947 O O . ASP A 1 123 ? -28.869 8.564 37.222 1.00 60.31 123 ASP A O 1
ATOM 951 N N . ALA A 1 124 ? -29.605 9.937 38.840 1.00 69.56 124 ALA A N 1
ATOM 952 C CA . ALA A 1 124 ? -28.717 11.056 38.509 1.00 69.56 124 ALA A CA 1
ATOM 953 C C . ALA A 1 124 ? -27.225 10.685 38.614 1.00 69.56 124 ALA A C 1
ATOM 955 O O . ALA A 1 124 ? -26.425 11.140 37.796 1.00 69.56 124 ALA A O 1
ATOM 956 N N . ASP A 1 125 ? -26.872 9.807 39.556 1.00 71.81 125 ASP A N 1
ATOM 957 C CA . ASP A 1 125 ? -25.490 9.369 39.781 1.00 71.81 125 ASP A CA 1
ATOM 958 C C . ASP A 1 125 ? -24.977 8.449 38.661 1.00 71.81 125 ASP A C 1
ATOM 960 O O . ASP A 1 125 ? -23.824 8.559 38.240 1.00 71.81 125 ASP A O 1
ATOM 964 N N . VAL A 1 126 ? -25.836 7.589 38.100 1.00 71.06 126 VAL A N 1
ATOM 965 C CA . VAL A 1 126 ? -25.453 6.696 36.989 1.00 71.06 126 VAL A CA 1
ATOM 966 C C . VAL A 1 126 ? -25.288 7.484 35.688 1.00 71.06 126 VAL A C 1
ATOM 968 O O . VAL A 1 126 ? -24.381 7.204 34.902 1.00 71.06 126 VAL A O 1
ATOM 971 N N . ARG A 1 127 ? -26.111 8.521 35.475 1.00 70.75 127 ARG A N 1
ATOM 972 C CA . ARG A 1 127 ? -25.928 9.472 34.366 1.00 70.75 127 ARG A CA 1
ATOM 973 C C . ARG A 1 127 ? -24.612 10.232 34.472 1.00 70.75 127 ARG A C 1
ATOM 975 O O . ARG A 1 127 ? -23.905 10.322 33.472 1.00 70.75 127 ARG A O 1
ATOM 982 N N . ALA A 1 128 ? -24.275 10.724 35.662 1.00 80.62 128 ALA A N 1
ATOM 983 C CA . ALA A 1 128 ? -23.032 11.453 35.887 1.00 80.62 128 ALA A CA 1
ATOM 984 C C . ALA A 1 128 ? -21.794 10.576 35.622 1.00 80.62 128 ALA A C 1
ATOM 986 O O . ALA A 1 128 ? -20.854 11.023 34.965 1.00 80.62 128 ALA A O 1
ATOM 987 N N . GLU A 1 129 ? -21.802 9.312 36.058 1.00 80.31 129 GLU A N 1
ATOM 988 C CA . GLU A 1 129 ? -20.681 8.394 35.807 1.00 80.31 129 GLU A CA 1
ATOM 989 C C . GLU A 1 129 ? -20.558 8.012 34.322 1.00 80.31 129 GLU A C 1
ATOM 991 O O . GLU A 1 129 ? -19.450 7.937 33.790 1.00 80.31 129 GLU A O 1
ATOM 996 N N . LEU A 1 130 ? -21.678 7.834 33.613 1.00 74.69 130 LEU A N 1
ATOM 997 C CA . LEU A 1 130 ? -21.667 7.551 32.173 1.00 74.69 130 LEU A CA 1
ATOM 998 C C . LEU A 1 130 ? -21.219 8.757 31.334 1.00 74.69 130 LEU A C 1
ATOM 1000 O O . LEU A 1 130 ? -20.488 8.581 30.358 1.00 74.69 130 LEU A O 1
ATOM 1004 N N . GLU A 1 131 ? -21.605 9.977 31.712 1.00 82.00 131 GLU A N 1
ATOM 1005 C CA . GLU A 1 131 ? -21.099 11.205 31.085 1.00 82.00 131 GLU A CA 1
ATOM 1006 C C . GLU A 1 131 ? -19.592 11.366 31.311 1.00 82.00 131 GLU A C 1
ATOM 1008 O O . GLU A 1 131 ? -18.861 11.664 30.363 1.00 82.00 131 GLU A O 1
ATOM 1013 N N . ARG A 1 132 ? -19.109 11.061 32.523 1.00 88.12 132 ARG A N 1
ATOM 1014 C CA . ARG A 1 132 ? -17.677 11.069 32.853 1.00 88.12 132 ARG A CA 1
ATOM 1015 C C . ARG A 1 132 ? -16.889 10.083 31.989 1.00 88.12 132 ARG A C 1
ATOM 1017 O O . ARG A 1 132 ? -15.855 10.448 31.431 1.00 88.12 132 ARG A O 1
ATOM 1024 N N . GLN A 1 133 ? -17.397 8.862 31.814 1.00 80.62 133 GLN A N 1
ATOM 1025 C CA . GLN A 1 133 ? -16.757 7.853 30.960 1.00 80.62 133 GLN A CA 1
ATOM 1026 C C . GLN A 1 133 ? -16.760 8.248 29.475 1.00 80.62 133 GLN A C 1
ATOM 1028 O O . GLN A 1 133 ? -15.796 7.973 28.756 1.00 80.62 133 GLN A O 1
ATOM 1033 N N . LEU A 1 134 ? -17.812 8.926 29.005 1.00 81.00 134 LEU A N 1
ATOM 1034 C CA . LEU A 1 134 ? -17.885 9.450 27.638 1.00 81.00 134 LEU A CA 1
ATOM 1035 C C . LEU A 1 134 ? -16.889 10.589 27.393 1.00 81.00 134 LEU A C 1
ATOM 1037 O O . LEU A 1 134 ? -16.267 10.623 26.328 1.00 81.00 134 LEU A O 1
ATOM 1041 N N . GLU A 1 135 ? -16.722 11.509 28.345 1.00 90.69 135 GLU A N 1
ATOM 1042 C CA . GLU A 1 135 ? -15.706 12.562 28.240 1.00 90.69 135 GLU A CA 1
ATOM 1043 C C . GLU A 1 135 ? -14.287 11.995 28.275 1.00 90.69 135 GLU A C 1
ATOM 1045 O O . GLU A 1 135 ? -13.460 12.382 27.448 1.00 90.69 135 GLU A O 1
ATOM 1050 N N . GLU A 1 136 ? -14.015 11.033 29.158 1.00 90.56 136 GLU A N 1
ATOM 1051 C CA . GLU A 1 136 ? -12.706 10.381 29.246 1.00 90.56 136 GLU A CA 1
ATOM 1052 C C . GLU A 1 136 ? -12.346 9.662 27.936 1.00 90.56 136 GLU A C 1
ATOM 1054 O O . GLU A 1 136 ? -11.248 9.848 27.402 1.00 90.56 136 GLU A O 1
ATOM 1059 N N . LYS A 1 137 ? -13.294 8.918 27.346 1.00 79.62 137 LYS A N 1
ATOM 1060 C CA . LYS A 1 137 ? -13.093 8.265 26.042 1.00 79.62 137 LYS A CA 1
ATOM 1061 C C . LYS A 1 137 ? -12.887 9.275 24.910 1.00 79.62 137 LYS A C 1
ATOM 1063 O O . LYS A 1 137 ? -12.001 9.069 24.083 1.00 79.62 137 LYS A O 1
ATOM 1068 N N . ARG A 1 138 ? -13.636 10.383 24.879 1.00 82.81 138 ARG A N 1
ATOM 1069 C CA . ARG A 1 138 ? -13.445 11.442 23.867 1.00 82.81 138 ARG A CA 1
ATOM 1070 C C . ARG A 1 138 ? -12.092 12.133 23.996 1.00 82.81 138 ARG A C 1
ATOM 1072 O O . ARG A 1 138 ? -11.448 12.388 22.980 1.00 82.81 138 ARG A O 1
ATOM 1079 N N . ALA A 1 139 ? -11.647 12.410 25.219 1.00 88.62 139 ALA A N 1
ATOM 1080 C CA . ALA A 1 139 ? -10.331 12.990 25.467 1.00 88.62 139 ALA A CA 1
ATOM 1081 C C . ALA A 1 139 ? -9.212 12.033 25.021 1.00 88.62 139 ALA A C 1
ATOM 1083 O O . ALA A 1 139 ? -8.250 12.461 24.379 1.00 88.62 139 ALA A O 1
ATOM 1084 N N . ALA A 1 140 ? -9.369 10.731 25.286 1.00 86.25 140 ALA A N 1
ATOM 1085 C CA . ALA A 1 140 ? -8.445 9.700 24.823 1.00 86.25 140 ALA A CA 1
ATOM 1086 C C . ALA A 1 140 ? -8.414 9.586 23.287 1.00 86.25 140 ALA A C 1
ATOM 1088 O O . ALA A 1 140 ? -7.331 9.499 22.709 1.00 86.25 140 ALA A O 1
ATOM 1089 N N . GLU A 1 141 ? -9.565 9.650 22.609 1.00 80.25 141 GLU A N 1
ATOM 1090 C CA . GLU A 1 141 ? -9.635 9.671 21.140 1.00 80.25 141 GLU A CA 1
ATOM 1091 C C . GLU A 1 141 ? -8.966 10.914 20.545 1.00 80.25 141 GLU A C 1
ATOM 1093 O O . GLU A 1 141 ? -8.219 10.803 19.574 1.00 80.25 141 GLU A O 1
ATOM 1098 N N . GLN A 1 142 ? -9.176 12.093 21.135 1.00 87.31 142 GLN A N 1
ATOM 1099 C CA . GLN A 1 142 ? -8.528 13.326 20.681 1.00 87.31 142 GLN A CA 1
ATOM 1100 C C . GLN A 1 142 ? -7.008 13.283 20.864 1.00 87.31 142 GLN A C 1
ATOM 1102 O O . GLN A 1 142 ? -6.273 13.710 1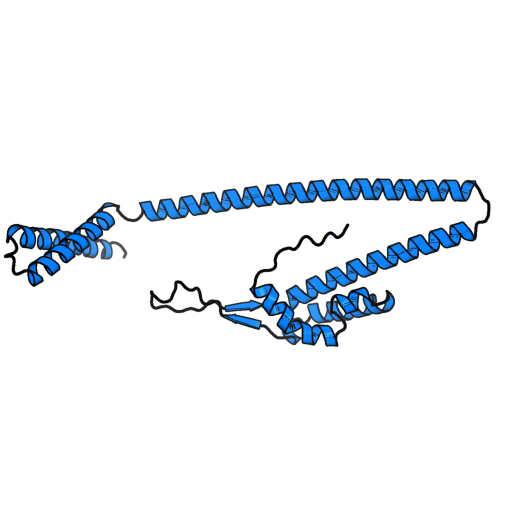9.970 1.00 87.31 142 GLN A O 1
ATOM 1107 N N . ALA A 1 143 ? -6.530 12.733 21.982 1.00 87.75 143 ALA A N 1
ATOM 1108 C CA . ALA A 1 143 ? -5.104 12.530 22.222 1.00 87.75 143 ALA A CA 1
ATOM 1109 C C . ALA A 1 143 ? -4.501 11.476 21.275 1.00 87.75 143 ALA A C 1
ATOM 1111 O O . ALA A 1 143 ? -3.393 11.653 20.771 1.00 87.75 143 ALA A O 1
ATOM 1112 N N . ALA A 1 144 ? -5.234 10.400 20.981 1.00 83.38 144 ALA A N 1
ATOM 1113 C CA . ALA A 1 144 ? -4.804 9.387 20.020 1.00 83.38 144 ALA A CA 1
ATOM 1114 C C . ALA A 1 144 ? -4.773 9.939 18.585 1.00 83.38 144 ALA A C 1
ATOM 1116 O O . ALA A 1 144 ? -3.833 9.660 17.842 1.00 83.38 144 ALA A O 1
ATOM 1117 N N . ALA A 1 145 ? -5.752 10.763 18.204 1.00 83.25 145 ALA A N 1
ATOM 1118 C CA . ALA A 1 145 ? -5.806 11.406 16.895 1.00 83.25 145 ALA A CA 1
ATOM 1119 C C . ALA A 1 145 ? -4.658 12.409 16.701 1.00 83.25 145 ALA A C 1
ATOM 1121 O O . ALA A 1 145 ? -4.028 12.414 15.643 1.00 83.25 145 ALA A O 1
ATOM 1122 N N . SER A 1 146 ? -4.339 13.218 17.717 1.00 85.44 146 SER A N 1
ATOM 1123 C CA . SER A 1 146 ? -3.208 14.153 17.652 1.00 85.44 146 SER A CA 1
ATOM 1124 C C . SER A 1 146 ? -1.859 13.426 17.629 1.00 85.44 146 SER A C 1
ATOM 1126 O O . SER A 1 146 ? -0.974 13.798 16.856 1.00 85.44 146 SER A O 1
ATOM 1128 N N . ALA A 1 147 ? -1.712 12.336 18.389 1.00 85.19 147 ALA A N 1
ATOM 1129 C CA . ALA A 1 147 ? -0.524 11.486 18.344 1.00 85.19 147 ALA A CA 1
ATOM 1130 C C . ALA A 1 147 ? -0.361 10.785 16.983 1.00 85.19 147 ALA A C 1
ATOM 1132 O O . ALA A 1 147 ? 0.748 10.725 16.453 1.00 85.19 147 ALA A O 1
ATOM 1133 N N . ALA A 1 148 ? -1.455 10.304 16.384 1.00 80.94 148 ALA A N 1
ATOM 1134 C CA . ALA A 1 148 ? -1.445 9.697 15.054 1.00 80.94 148 ALA A CA 1
ATOM 1135 C C . ALA A 1 148 ? -1.065 10.712 13.964 1.00 80.94 148 ALA A C 1
ATOM 1137 O O . ALA A 1 148 ? -0.261 10.398 13.085 1.00 80.94 148 ALA A O 1
ATOM 1138 N N . GLN A 1 149 ? -1.575 11.945 14.048 1.00 83.94 149 GLN A N 1
ATOM 1139 C CA . GLN A 1 149 ? -1.181 13.029 13.143 1.00 83.94 149 GLN A CA 1
ATOM 1140 C C . GLN A 1 149 ? 0.312 13.356 13.277 1.00 83.94 149 GLN A C 1
ATOM 1142 O O . GLN A 1 149 ? 1.021 13.380 12.272 1.00 83.94 149 GLN A O 1
ATOM 1147 N N . ALA A 1 150 ? 0.819 13.505 14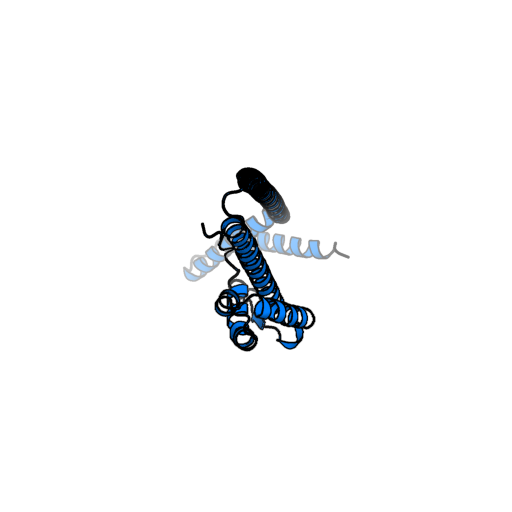.505 1.00 86.19 150 ALA A N 1
ATOM 1148 C CA . ALA A 1 150 ? 2.239 13.764 14.746 1.00 86.19 150 ALA A CA 1
ATOM 1149 C C . ALA A 1 150 ? 3.145 12.619 14.249 1.00 86.19 150 ALA A C 1
ATOM 1151 O O . ALA A 1 150 ? 4.204 12.871 13.673 1.00 86.19 150 ALA A O 1
ATOM 1152 N N . ALA A 1 151 ? 2.724 11.362 14.424 1.00 83.75 151 ALA A N 1
ATOM 1153 C CA . ALA A 1 151 ? 3.452 10.196 13.925 1.00 83.75 151 ALA A CA 1
ATOM 1154 C C . ALA A 1 151 ? 3.479 10.142 12.389 1.00 83.75 151 ALA A C 1
ATOM 1156 O O . ALA A 1 151 ? 4.519 9.841 11.803 1.00 83.75 151 ALA A O 1
ATOM 1157 N N . THR A 1 152 ? 2.364 10.489 11.741 1.00 82.50 152 THR A N 1
ATOM 1158 C CA . THR A 1 152 ? 2.262 10.537 10.275 1.00 82.50 152 THR A CA 1
ATOM 1159 C C . THR A 1 152 ? 3.160 11.637 9.705 1.00 82.50 152 THR A C 1
ATOM 1161 O O . THR A 1 152 ? 3.923 11.395 8.771 1.00 82.50 152 THR A O 1
ATOM 1164 N N . GLU A 1 153 ? 3.157 12.830 10.309 1.00 84.88 153 GLU A N 1
ATOM 1165 C CA . GLU A 1 153 ? 4.066 13.911 9.911 1.00 84.88 153 GLU A CA 1
ATOM 1166 C C . GLU A 1 153 ? 5.540 13.537 10.109 1.00 84.88 153 GLU A C 1
ATOM 1168 O O . GLU A 1 153 ? 6.376 13.839 9.253 1.00 84.88 153 GLU A O 1
ATOM 1173 N N . ALA A 1 154 ? 5.874 12.861 11.212 1.00 83.56 154 ALA A N 1
ATOM 1174 C CA . ALA A 1 154 ? 7.232 12.390 11.467 1.00 83.56 154 ALA A CA 1
ATOM 1175 C C . ALA A 1 154 ? 7.683 11.348 10.429 1.00 83.56 154 ALA A C 1
ATOM 1177 O O . ALA A 1 154 ? 8.811 11.425 9.940 1.00 83.56 154 ALA A O 1
ATOM 1178 N N . GLN A 1 155 ? 6.802 10.422 10.040 1.00 84.50 155 GLN A N 1
ATOM 1179 C CA . GLN A 1 155 ? 7.081 9.453 8.976 1.00 84.50 155 GLN A CA 1
ATOM 1180 C C . GLN A 1 155 ? 7.279 10.131 7.619 1.00 84.50 155 GLN A C 1
ATOM 1182 O O . GLN A 1 155 ? 8.252 9.830 6.929 1.00 84.50 155 GLN A O 1
ATOM 1187 N N . LEU A 1 156 ? 6.421 11.090 7.257 1.00 84.94 156 LEU A N 1
ATOM 1188 C CA . LEU A 1 156 ? 6.557 11.846 6.008 1.00 84.94 156 LEU A CA 1
ATOM 1189 C C . LEU A 1 156 ? 7.885 12.612 5.943 1.00 84.94 156 LEU A C 1
ATOM 1191 O O . LEU A 1 156 ? 8.531 12.637 4.892 1.00 84.94 156 LEU A O 1
ATOM 1195 N N . ARG A 1 157 ? 8.324 13.205 7.062 1.00 84.56 157 ARG A N 1
ATOM 1196 C CA . ARG A 1 157 ? 9.633 13.873 7.153 1.00 84.56 157 ARG A CA 1
ATOM 1197 C C . ARG A 1 157 ? 10.788 12.885 7.004 1.00 84.56 157 ARG A C 1
ATOM 1199 O O . ARG A 1 157 ? 11.671 13.128 6.187 1.00 84.56 157 ARG A O 1
ATOM 1206 N N . ALA A 1 158 ? 10.744 11.756 7.711 1.00 83.69 158 ALA A N 1
ATOM 1207 C CA . ALA A 1 158 ? 11.771 10.719 7.610 1.00 83.69 158 ALA A CA 1
ATOM 1208 C C . ALA A 1 158 ? 11.874 10.142 6.185 1.00 83.69 158 ALA A C 1
ATOM 1210 O O . ALA A 1 158 ? 12.971 9.942 5.661 1.00 83.69 158 ALA A O 1
ATOM 1211 N N . GLU A 1 159 ? 10.744 9.928 5.505 1.00 81.19 159 GLU A N 1
ATOM 1212 C CA . GLU A 1 159 ? 10.746 9.500 4.105 1.00 81.19 159 GLU A CA 1
ATOM 1213 C C . GLU A 1 159 ? 11.315 10.559 3.156 1.00 81.19 159 GLU A C 1
ATOM 1215 O O . GLU A 1 159 ? 12.013 10.215 2.197 1.00 81.19 159 GLU A O 1
ATOM 1220 N N . ALA A 1 160 ? 11.003 11.838 3.383 1.00 84.00 160 ALA A N 1
ATOM 1221 C CA . ALA A 1 160 ? 11.536 12.930 2.577 1.00 84.00 160 ALA A CA 1
ATOM 1222 C C . ALA A 1 160 ? 13.064 13.021 2.713 1.00 84.00 160 ALA A C 1
ATOM 1224 O O . ALA A 1 160 ? 13.758 13.136 1.700 1.00 84.00 160 ALA A O 1
ATOM 1225 N N . GLU A 1 161 ? 13.591 12.882 3.931 1.00 86.44 161 GLU A N 1
ATOM 1226 C CA . GLU A 1 161 ? 15.033 12.844 4.197 1.00 86.44 161 GLU A CA 1
ATOM 1227 C C . GLU A 1 161 ? 15.706 11.658 3.496 1.00 86.44 161 GLU A C 1
ATOM 1229 O O . GLU A 1 161 ? 16.669 11.847 2.748 1.00 86.44 161 GLU A O 1
ATOM 1234 N N . LEU A 1 162 ? 15.144 10.451 3.618 1.00 84.81 162 LEU A N 1
ATOM 1235 C CA . LEU A 1 162 ? 15.662 9.262 2.930 1.00 84.81 162 LEU A CA 1
ATOM 1236 C C . LEU A 1 162 ? 15.657 9.419 1.402 1.00 84.81 162 LEU A C 1
ATOM 1238 O O . LEU A 1 162 ? 16.598 8.997 0.721 1.00 84.81 162 LEU A O 1
ATOM 1242 N N . LYS A 1 163 ? 14.616 10.041 0.833 1.00 80.38 163 LYS A N 1
ATOM 1243 C CA . LYS A 1 163 ? 14.543 10.324 -0.610 1.00 80.38 163 LYS A CA 1
ATOM 1244 C C . LYS A 1 163 ? 15.621 11.319 -1.039 1.00 80.38 163 LYS A C 1
ATOM 1246 O O . LYS A 1 163 ? 16.247 11.092 -2.078 1.00 80.38 163 LYS A O 1
ATOM 1251 N N . LEU A 1 164 ? 15.871 12.368 -0.255 1.00 82.94 164 LEU A N 1
ATOM 1252 C CA . LEU A 1 164 ? 16.936 13.337 -0.528 1.00 82.94 164 LEU A CA 1
ATOM 1253 C C . LEU A 1 164 ? 18.321 12.685 -0.461 1.00 82.94 164 LEU A C 1
ATOM 1255 O O . LEU A 1 164 ? 19.125 12.872 -1.377 1.00 82.94 164 LEU A O 1
ATOM 1259 N N . GLU A 1 165 ? 18.582 11.844 0.543 1.00 83.31 165 GLU A N 1
ATOM 1260 C CA . GLU A 1 165 ? 19.843 11.099 0.633 1.00 83.31 165 GLU A CA 1
ATOM 1261 C C . GLU A 1 165 ? 20.049 10.160 -0.561 1.00 83.31 165 GLU A C 1
ATOM 1263 O O . GLU A 1 165 ? 21.139 10.097 -1.140 1.00 83.31 165 GLU A O 1
ATOM 1268 N N . MET A 1 166 ? 19.002 9.436 -0.968 1.00 80.00 166 MET A N 1
ATOM 1269 C CA . MET A 1 166 ? 19.071 8.548 -2.128 1.00 80.00 166 MET A CA 1
ATOM 1270 C C . MET A 1 166 ? 19.301 9.316 -3.432 1.00 80.00 166 MET A C 1
ATOM 1272 O O . MET A 1 166 ? 20.053 8.849 -4.292 1.00 80.00 166 MET A O 1
ATOM 1276 N N . GLN A 1 167 ? 18.691 10.491 -3.595 1.00 82.50 167 GLN A N 1
ATOM 1277 C CA . GLN A 1 167 ? 18.926 11.349 -4.757 1.00 82.50 167 GLN A CA 1
ATOM 1278 C C . GLN A 1 167 ? 20.358 11.896 -4.775 1.00 82.50 167 GLN A C 1
ATOM 1280 O O . GLN A 1 167 ? 21.009 11.845 -5.822 1.00 82.50 167 GLN A O 1
ATOM 1285 N N . ALA A 1 168 ? 20.886 12.323 -3.625 1.00 82.88 168 ALA A N 1
ATOM 1286 C CA . ALA A 1 168 ? 22.265 12.788 -3.502 1.00 82.88 168 ALA A CA 1
ATOM 1287 C C . ALA A 1 168 ? 23.274 11.681 -3.855 1.00 82.88 168 ALA A C 1
ATOM 1289 O O . ALA A 1 168 ? 24.198 11.907 -4.642 1.00 82.88 168 ALA A O 1
ATOM 1290 N N . LYS A 1 169 ? 23.057 10.454 -3.359 1.00 81.06 169 LYS A N 1
ATOM 1291 C CA . LYS A 1 169 ? 23.898 9.289 -3.688 1.00 81.06 169 LYS A CA 1
ATOM 1292 C C . LYS A 1 169 ? 23.853 8.953 -5.180 1.00 81.06 169 LYS A C 1
ATOM 1294 O O . LYS A 1 169 ? 24.896 8.705 -5.781 1.00 81.06 169 LYS A O 1
ATOM 1299 N N . LYS A 1 170 ? 22.673 9.000 -5.809 1.00 78.50 170 LYS A N 1
ATOM 1300 C CA . LYS A 1 170 ? 22.545 8.794 -7.262 1.00 78.50 170 LYS A CA 1
ATOM 1301 C C . LYS A 1 170 ? 23.309 9.859 -8.048 1.00 78.50 170 LYS A C 1
ATOM 1303 O O . LYS A 1 170 ? 24.067 9.500 -8.943 1.00 78.50 170 LYS A O 1
ATOM 1308 N N . ALA A 1 171 ? 23.171 11.137 -7.697 1.00 75.06 171 ALA A N 1
ATOM 1309 C CA . ALA A 1 171 ? 23.887 12.222 -8.369 1.00 75.06 171 ALA A CA 1
ATOM 1310 C C . ALA A 1 171 ? 25.415 12.049 -8.289 1.00 75.06 171 ALA A C 1
ATOM 1312 O O . ALA A 1 171 ? 26.105 12.218 -9.294 1.00 75.06 171 ALA A O 1
ATOM 1313 N N . GLN A 1 172 ? 25.938 11.631 -7.131 1.00 80.81 172 GLN A N 1
ATOM 1314 C CA . GLN A 1 172 ? 27.364 11.327 -6.973 1.00 80.81 172 GLN A CA 1
ATOM 1315 C C . GLN A 1 172 ? 27.816 10.149 -7.842 1.00 80.81 172 GLN A C 1
ATOM 1317 O O . GLN A 1 172 ? 28.881 10.225 -8.451 1.00 80.81 172 GLN A O 1
ATOM 1322 N N . ILE A 1 173 ? 27.007 9.090 -7.960 1.00 79.31 173 ILE A N 1
ATOM 1323 C CA . ILE A 1 173 ? 27.320 7.954 -8.839 1.00 79.31 173 ILE A CA 1
ATOM 1324 C C . ILE A 1 173 ? 27.379 8.412 -10.301 1.00 79.31 173 ILE A C 1
ATOM 1326 O O . ILE A 1 173 ? 28.366 8.124 -10.975 1.00 79.31 173 ILE A O 1
ATOM 1330 N N . TYR A 1 174 ? 26.393 9.181 -10.774 1.00 73.69 174 TYR A N 1
ATOM 1331 C CA . TYR A 1 174 ? 26.389 9.715 -12.142 1.00 73.69 174 TYR A CA 1
ATOM 1332 C C . TYR A 1 174 ? 27.598 10.617 -12.420 1.00 73.69 174 TYR A C 1
ATOM 1334 O O . TYR A 1 174 ? 28.247 10.463 -13.453 1.00 73.69 174 TYR A O 1
ATOM 1342 N N . LEU A 1 175 ? 27.952 11.504 -11.484 1.00 74.25 175 LEU A N 1
ATOM 1343 C CA . LEU A 1 175 ? 29.148 12.344 -11.600 1.00 74.25 175 LEU A CA 1
ATOM 1344 C C . LEU A 1 175 ? 30.433 11.509 -11.616 1.00 74.25 175 LEU A C 1
ATOM 1346 O O . LEU A 1 175 ? 31.309 11.761 -12.438 1.00 74.25 175 LEU A O 1
ATOM 1350 N N . SER A 1 176 ? 30.532 10.485 -10.765 1.00 73.44 176 SER A N 1
ATOM 1351 C CA . SER A 1 176 ? 31.692 9.586 -10.739 1.00 73.44 176 SER A CA 1
ATOM 1352 C C . SER A 1 176 ? 31.830 8.767 -12.026 1.00 73.44 176 SER A C 1
ATOM 1354 O O . SER A 1 176 ? 32.943 8.443 -12.432 1.00 73.44 176 SER A O 1
ATOM 1356 N N . TRP A 1 177 ? 30.717 8.463 -12.697 1.00 67.81 177 TRP A N 1
ATOM 1357 C CA . TRP A 1 177 ? 30.707 7.794 -13.996 1.00 67.81 177 TRP A CA 1
ATOM 1358 C C . TRP A 1 177 ? 31.149 8.744 -15.114 1.00 67.81 177 TRP A C 1
ATOM 1360 O O . TRP A 1 177 ? 32.008 8.387 -15.915 1.00 67.81 177 TRP A O 1
ATOM 1370 N N . LEU A 1 178 ? 30.660 9.990 -15.103 1.00 65.69 178 LEU A N 1
ATOM 1371 C CA . LEU A 1 178 ? 31.068 11.030 -16.055 1.00 65.69 178 LEU A CA 1
ATOM 1372 C C . LEU A 1 178 ? 32.551 11.415 -15.912 1.00 65.69 178 LEU A C 1
ATOM 1374 O O . LEU A 1 178 ? 33.193 11.788 -16.886 1.00 65.69 178 LEU A O 1
ATOM 1378 N N . GLN A 1 179 ? 33.105 11.300 -14.702 1.00 63.72 179 GLN A N 1
ATOM 1379 C CA . GLN A 1 179 ? 34.528 11.516 -14.423 1.00 63.72 179 GLN A CA 1
ATOM 1380 C C . GLN A 1 179 ? 35.414 10.312 -14.782 1.00 63.72 179 GLN A C 1
ATOM 1382 O O . GLN A 1 179 ? 36.634 10.460 -14.850 1.00 63.72 179 GLN A O 1
ATOM 1387 N N . ARG A 1 180 ? 34.834 9.119 -14.981 1.00 62.94 180 ARG A N 1
ATOM 1388 C CA . ARG A 1 180 ? 35.587 7.887 -15.274 1.00 62.94 180 ARG A CA 1
ATOM 1389 C C . ARG A 1 180 ? 35.926 7.713 -16.749 1.00 62.94 180 ARG A C 1
ATOM 1391 O O . ARG A 1 180 ? 36.897 7.021 -17.053 1.00 62.94 180 ARG A O 1
ATOM 1398 N N . GLU A 1 181 ? 35.198 8.351 -17.657 1.00 59.75 181 GLU A N 1
ATOM 1399 C CA . GLU A 1 181 ? 35.632 8.437 -19.048 1.00 59.75 181 GLU A CA 1
ATOM 1400 C C . GLU A 1 181 ? 36.559 9.646 -19.214 1.00 59.75 181 GLU A C 1
ATOM 1402 O O . GLU A 1 181 ? 36.199 10.759 -18.823 1.00 59.75 181 GLU A O 1
ATOM 1407 N N . PRO A 1 182 ? 37.776 9.478 -19.768 1.00 68.75 182 PRO A N 1
ATOM 1408 C CA . PRO A 1 182 ? 38.633 10.621 -20.025 1.00 68.75 182 PRO A CA 1
ATOM 1409 C C . PRO A 1 182 ? 37.899 11.523 -21.015 1.00 68.75 182 PRO A C 1
ATOM 1411 O O . PRO A 1 182 ? 37.690 11.141 -22.164 1.00 68.75 182 PRO A O 1
ATOM 1414 N N . VAL A 1 183 ? 37.540 12.730 -20.575 1.00 68.25 183 VAL A N 1
ATOM 1415 C CA . VAL A 1 183 ? 36.921 13.796 -21.386 1.00 68.25 183 VAL A CA 1
ATOM 1416 C C . VAL A 1 183 ? 37.612 13.943 -22.754 1.00 68.25 183 VAL A C 1
ATOM 1418 O O . VAL A 1 183 ? 36.964 14.227 -23.755 1.00 68.25 183 VAL A O 1
ATOM 1421 N N . ALA A 1 184 ? 38.912 13.640 -22.826 1.00 70.75 184 ALA A N 1
ATOM 1422 C CA . ALA A 1 184 ? 39.701 13.563 -24.054 1.00 70.75 184 ALA A CA 1
ATOM 1423 C C . ALA A 1 184 ? 39.174 12.569 -25.117 1.00 70.75 184 ALA A C 1
ATOM 1425 O O . ALA A 1 184 ? 39.214 12.887 -26.303 1.00 70.75 184 ALA A O 1
ATOM 1426 N N . VAL A 1 185 ? 38.669 11.390 -24.732 1.00 76.19 185 VAL A N 1
ATOM 1427 C CA . VAL A 1 185 ? 38.120 10.391 -25.671 1.00 76.19 185 VAL A CA 1
ATOM 1428 C C . VAL A 1 185 ? 36.765 10.833 -26.206 1.00 76.19 185 VAL A C 1
ATOM 1430 O O . VAL A 1 185 ? 36.511 10.697 -27.400 1.00 76.19 185 VAL A O 1
ATOM 1433 N N . LEU A 1 186 ? 35.925 11.430 -25.360 1.00 77.62 186 LEU A N 1
ATOM 1434 C CA . LEU A 1 186 ? 34.620 11.940 -25.776 1.00 77.62 186 LEU A CA 1
ATOM 1435 C C . LEU A 1 186 ? 34.767 13.141 -26.724 1.00 77.62 186 LEU A C 1
ATOM 1437 O O . LEU A 1 186 ? 34.153 13.169 -27.789 1.00 77.62 186 LEU A O 1
ATOM 1441 N N . VAL A 1 187 ? 35.651 14.087 -26.391 1.00 81.69 187 VAL A N 1
ATOM 1442 C CA . VAL A 1 187 ? 35.982 15.230 -27.261 1.00 81.69 187 VAL A CA 1
ATOM 1443 C C . VAL A 1 187 ? 36.608 14.758 -28.575 1.00 81.69 187 VAL A C 1
ATOM 1445 O O . VAL A 1 187 ? 36.224 15.235 -29.642 1.00 81.69 187 VAL A O 1
ATOM 1448 N N . GLY A 1 188 ? 37.521 13.787 -28.522 1.00 80.94 188 GLY A N 1
ATOM 1449 C CA . GLY A 1 188 ? 38.132 13.203 -29.713 1.00 80.94 188 GLY A CA 1
ATOM 1450 C C . GLY A 1 188 ? 37.138 12.479 -30.618 1.00 80.94 188 GLY A C 1
ATOM 1451 O O . GLY A 1 188 ? 37.174 12.667 -31.831 1.00 80.94 188 GLY A O 1
ATOM 1452 N N . GLY A 1 189 ? 36.212 11.712 -30.037 1.00 84.38 189 GLY A N 1
ATOM 1453 C CA . GLY A 1 189 ? 35.155 11.022 -30.772 1.00 84.38 189 GLY A CA 1
ATOM 1454 C C . GLY A 1 189 ? 34.213 11.992 -31.484 1.00 84.38 189 GLY A C 1
ATOM 1455 O O . GLY A 1 189 ? 33.948 11.824 -32.674 1.00 84.38 189 GLY A O 1
ATOM 1456 N N . VAL A 1 190 ? 33.771 13.053 -30.802 1.00 86.56 190 VAL A N 1
ATOM 1457 C CA . VAL A 1 190 ? 32.938 14.102 -31.418 1.00 86.56 190 VAL A CA 1
ATOM 1458 C C . VAL A 1 190 ? 33.688 14.804 -32.554 1.00 86.56 190 VAL A C 1
ATOM 1460 O O . VAL A 1 190 ? 33.123 14.987 -33.633 1.00 86.56 190 VAL A O 1
ATOM 1463 N N . LEU A 1 191 ? 34.968 15.140 -32.358 1.00 85.44 191 LEU A N 1
ATOM 1464 C CA . LEU A 1 191 ? 35.799 15.752 -33.399 1.00 85.44 191 LEU A CA 1
ATOM 1465 C C . LEU A 1 191 ? 35.909 14.848 -34.639 1.00 85.44 191 LEU A C 1
ATOM 1467 O O . LEU A 1 191 ? 35.818 15.327 -35.769 1.00 85.44 191 LEU A O 1
ATOM 1471 N N . LEU A 1 192 ? 36.059 13.538 -34.429 1.00 85.75 192 LEU A N 1
ATOM 1472 C CA . LEU A 1 192 ? 36.190 12.540 -35.490 1.00 85.75 192 LEU A CA 1
ATOM 1473 C C . LEU A 1 192 ? 34.886 12.398 -36.287 1.00 85.75 192 LEU A C 1
ATOM 1475 O O . LEU A 1 192 ? 34.928 12.380 -37.515 1.00 85.75 192 LEU A O 1
ATOM 1479 N N . VAL A 1 193 ? 33.730 12.388 -35.613 1.00 89.56 193 VAL A N 1
ATOM 1480 C CA . VAL A 1 193 ? 32.409 12.363 -36.269 1.00 89.56 193 VAL A CA 1
ATOM 1481 C C . VAL A 1 193 ? 32.192 13.608 -37.130 1.00 89.56 193 VAL A C 1
ATOM 1483 O O . VAL A 1 193 ? 31.756 13.490 -38.276 1.00 89.56 193 VAL A O 1
ATOM 1486 N N . VAL A 1 194 ? 32.533 14.794 -36.618 1.00 90.69 194 VAL A N 1
ATOM 1487 C CA . VAL A 1 194 ? 32.422 16.047 -37.383 1.00 90.69 194 VAL A CA 1
ATOM 1488 C C . VAL A 1 194 ? 33.339 16.015 -38.606 1.00 90.69 194 VAL A C 1
ATOM 1490 O O . VAL A 1 194 ? 32.895 16.328 -39.711 1.00 90.69 194 VAL A O 1
ATOM 1493 N N . LEU A 1 195 ? 34.595 15.589 -38.442 1.00 84.25 195 LEU A N 1
ATOM 1494 C CA . LEU A 1 195 ? 35.559 15.549 -39.541 1.00 84.25 195 LEU A CA 1
ATOM 1495 C C . LEU A 1 195 ? 35.181 14.508 -40.609 1.00 84.25 195 LEU A C 1
ATOM 1497 O O . LEU A 1 195 ? 35.278 14.791 -41.802 1.00 84.25 195 LEU A O 1
ATOM 1501 N N . ALA A 1 196 ? 34.677 13.343 -40.193 1.00 86.25 196 ALA A N 1
ATOM 1502 C CA . ALA A 1 196 ? 34.130 12.333 -41.095 1.00 86.25 196 ALA A CA 1
ATOM 1503 C C . ALA A 1 196 ? 32.918 12.869 -41.872 1.00 86.25 196 ALA A C 1
ATOM 1505 O O . ALA A 1 196 ? 32.835 12.678 -43.084 1.00 86.25 196 ALA A O 1
ATOM 1506 N N . GLY A 1 197 ? 32.018 13.601 -41.208 1.00 90.69 197 GLY A N 1
ATOM 1507 C CA . GLY A 1 197 ? 30.889 14.263 -41.863 1.00 90.69 197 GLY A CA 1
ATOM 1508 C C . GLY A 1 197 ? 31.335 15.256 -42.939 1.00 90.69 197 GLY A C 1
ATOM 1509 O O . GLY A 1 197 ? 30.829 15.217 -44.059 1.00 90.69 197 GLY A O 1
ATOM 1510 N N . VAL A 1 198 ? 32.331 16.096 -42.638 1.00 87.56 198 VAL A N 1
ATOM 1511 C CA . VAL A 1 198 ? 32.900 17.048 -43.609 1.00 87.56 198 VAL A CA 1
ATOM 1512 C C . VAL A 1 198 ? 33.521 16.323 -44.807 1.00 87.56 198 VAL A C 1
ATOM 1514 O O . VAL A 1 198 ? 33.292 16.734 -45.943 1.00 87.56 198 VAL A O 1
ATOM 1517 N N . LEU A 1 199 ? 34.254 15.228 -44.581 1.00 83.19 199 LEU A N 1
ATOM 1518 C CA . LEU A 1 199 ? 34.844 14.419 -45.654 1.00 83.19 199 LEU A CA 1
ATOM 1519 C C . LEU A 1 199 ? 33.776 13.789 -46.556 1.00 83.19 199 LEU A C 1
ATOM 1521 O O . LEU A 1 199 ? 33.902 13.847 -47.778 1.00 83.19 199 LEU A O 1
ATOM 1525 N N . ILE A 1 200 ? 32.702 13.249 -45.972 1.00 89.44 200 ILE A N 1
ATOM 1526 C CA . ILE A 1 200 ? 31.574 12.692 -46.731 1.00 89.44 200 ILE A CA 1
ATOM 1527 C C . ILE A 1 200 ? 30.947 13.781 -47.614 1.00 89.44 200 ILE A C 1
ATOM 1529 O O . ILE A 1 200 ? 30.771 13.573 -48.813 1.00 89.44 200 ILE A O 1
ATOM 1533 N N . VAL A 1 201 ? 30.670 14.966 -47.060 1.00 90.62 201 VAL A N 1
ATOM 1534 C CA . VAL A 1 201 ? 30.100 16.093 -47.822 1.00 90.62 201 VAL A CA 1
ATOM 1535 C C . VAL A 1 201 ? 31.051 16.573 -48.928 1.00 90.62 201 VAL A C 1
ATOM 1537 O O . VAL A 1 201 ? 30.606 16.869 -50.041 1.00 90.62 201 VAL A O 1
ATOM 1540 N N . ALA A 1 202 ? 32.360 16.607 -48.667 1.00 86.81 202 ALA A N 1
ATOM 1541 C CA . ALA A 1 202 ? 33.369 16.980 -49.659 1.00 86.81 202 ALA A CA 1
ATOM 1542 C C . ALA A 1 202 ? 33.410 15.996 -50.844 1.00 86.81 202 ALA A C 1
ATOM 1544 O O . ALA A 1 202 ? 33.488 16.429 -51.995 1.00 86.81 202 ALA A O 1
ATOM 1545 N N . MET A 1 203 ? 33.262 14.688 -50.588 1.00 84.25 203 MET A N 1
ATOM 1546 C CA . MET A 1 203 ? 33.184 13.677 -51.653 1.00 84.25 203 MET A CA 1
ATOM 1547 C C . MET A 1 203 ? 31.972 13.885 -52.570 1.00 84.25 203 MET A C 1
ATOM 1549 O O . MET A 1 203 ? 32.095 13.718 -53.781 1.00 84.25 203 MET A O 1
ATOM 1553 N N . PHE A 1 204 ? 30.821 14.291 -52.027 1.00 90.56 204 PHE A N 1
ATOM 1554 C CA . PHE A 1 204 ? 29.625 14.562 -52.836 1.00 90.56 204 PHE A CA 1
ATOM 1555 C C . PHE A 1 204 ? 29.681 15.890 -53.599 1.00 90.56 204 PHE A C 1
ATOM 1557 O O . PHE A 1 204 ? 29.033 16.030 -54.633 1.00 90.56 204 PHE A O 1
ATOM 1564 N N . THR A 1 205 ? 30.452 16.863 -53.113 1.00 88.88 205 THR A N 1
ATOM 1565 C CA . THR A 1 205 ? 30.594 18.186 -53.746 1.00 88.88 205 THR A CA 1
ATOM 1566 C C . THR A 1 205 ? 31.747 18.264 -54.750 1.00 88.88 205 THR A C 1
ATOM 1568 O O . THR A 1 205 ? 31.886 19.275 -55.433 1.00 88.88 205 THR A O 1
ATOM 1571 N N . GLY A 1 206 ? 32.559 17.206 -54.876 1.00 84.06 206 GLY A N 1
ATOM 1572 C CA . GLY A 1 206 ? 33.674 17.143 -55.828 1.00 84.06 206 GLY A CA 1
ATOM 1573 C C . GLY A 1 206 ? 34.822 18.102 -55.502 1.00 84.06 206 GLY A C 1
ATOM 1574 O O . GLY A 1 206 ? 35.662 18.376 -56.358 1.00 84.06 206 GLY A O 1
ATOM 1575 N N . VAL A 1 207 ? 34.860 18.628 -54.275 1.00 84.06 207 VAL A N 1
ATOM 1576 C CA . VAL A 1 207 ? 35.926 19.522 -53.821 1.00 84.06 207 VAL A CA 1
ATOM 1577 C C . VAL A 1 207 ? 37.162 18.676 -53.505 1.00 84.06 207 VAL A C 1
ATOM 1579 O O . VAL A 1 207 ? 37.057 17.730 -52.719 1.00 84.06 207 VAL A O 1
ATOM 1582 N N . PRO A 1 208 ? 38.342 18.986 -54.076 1.00 80.00 208 PRO A N 1
ATOM 1583 C CA . PRO A 1 208 ? 39.565 18.267 -53.744 1.00 80.00 208 PRO A CA 1
ATOM 1584 C C . PRO A 1 208 ? 39.886 18.468 -52.259 1.00 80.00 208 PRO A C 1
ATOM 1586 O O . PRO A 1 208 ? 40.107 19.588 -51.798 1.00 80.00 208 PRO A O 1
ATOM 1589 N N . VAL A 1 209 ? 39.888 17.375 -51.495 1.00 77.12 209 VAL A N 1
ATOM 1590 C CA . VAL A 1 209 ? 40.234 17.403 -50.071 1.00 77.12 209 VAL A CA 1
ATOM 1591 C C . VAL A 1 209 ? 41.729 17.679 -49.944 1.00 77.12 209 VAL A C 1
ATOM 1593 O O . VAL A 1 209 ? 42.546 16.981 -50.541 1.00 77.12 209 VAL A O 1
ATOM 1596 N N . ALA A 1 210 ? 42.098 18.688 -49.153 1.00 80.38 210 ALA A N 1
ATOM 1597 C CA . ALA A 1 210 ? 43.497 18.990 -48.887 1.00 80.38 210 ALA A CA 1
ATOM 1598 C C . ALA A 1 210 ? 44.190 17.781 -48.235 1.00 80.38 210 ALA A C 1
ATOM 1600 O O . ALA A 1 210 ? 43.729 17.256 -47.220 1.00 80.38 210 ALA A O 1
ATOM 1601 N N . GLU A 1 211 ? 45.330 17.371 -48.786 1.00 76.50 211 GLU A N 1
ATOM 1602 C CA . GLU A 1 211 ? 46.112 16.205 -48.346 1.00 76.50 211 GLU A CA 1
ATOM 1603 C C . GLU A 1 211 ? 46.500 16.278 -46.853 1.00 76.50 211 GLU A C 1
ATOM 1605 O O . GLU A 1 211 ? 46.571 15.265 -46.152 1.00 76.50 211 GLU A O 1
ATOM 1610 N N . ILE A 1 212 ? 46.631 17.505 -46.336 1.00 77.94 212 ILE A N 1
ATOM 1611 C CA . ILE A 1 212 ? 46.859 17.831 -44.922 1.00 77.94 212 ILE A CA 1
ATOM 1612 C C . ILE A 1 212 ? 45.699 17.346 -44.034 1.00 77.94 212 ILE A C 1
ATOM 1614 O O . ILE A 1 212 ? 45.938 16.809 -42.955 1.00 77.94 212 ILE A O 1
ATOM 1618 N N . VAL A 1 213 ? 44.446 17.488 -44.480 1.00 74.75 213 VAL A N 1
ATOM 1619 C CA . VAL A 1 213 ? 43.249 17.092 -43.713 1.00 74.75 213 VAL A CA 1
ATOM 1620 C C . VAL A 1 213 ? 43.132 15.570 -43.644 1.00 74.75 213 VAL A C 1
ATOM 1622 O O . VAL A 1 213 ? 42.861 15.022 -42.578 1.00 74.75 213 VAL A O 1
ATOM 1625 N N . SER A 1 214 ? 43.410 14.881 -44.754 1.00 74.06 214 SER A N 1
ATOM 1626 C CA . SER A 1 214 ? 43.444 13.413 -44.801 1.00 74.06 214 SER A CA 1
ATOM 1627 C C . SER A 1 214 ? 44.555 12.846 -43.911 1.00 74.06 214 SER A C 1
ATOM 1629 O O . SER A 1 214 ? 44.330 11.922 -43.128 1.00 74.06 214 SER A O 1
ATOM 1631 N N . SER A 1 215 ? 45.747 13.444 -43.969 1.00 82.50 215 SER A N 1
ATOM 1632 C CA . SER A 1 215 ? 46.891 13.029 -43.149 1.00 82.50 215 SER A CA 1
ATOM 1633 C C . SER A 1 215 ? 46.643 13.261 -41.655 1.00 82.50 215 SER A C 1
ATOM 1635 O O . SER A 1 215 ? 46.927 12.388 -40.836 1.00 82.50 215 SER A O 1
ATOM 1637 N N . ALA A 1 216 ? 46.054 14.405 -41.290 1.00 80.12 216 ALA A N 1
ATOM 1638 C CA . ALA A 1 216 ? 45.695 14.710 -39.907 1.00 80.12 216 ALA A CA 1
ATOM 1639 C C . ALA A 1 216 ? 44.605 13.769 -39.369 1.00 80.12 216 ALA A C 1
ATOM 1641 O O . ALA A 1 216 ? 44.705 13.303 -38.235 1.00 80.12 216 ALA A O 1
ATOM 1642 N N . PHE A 1 217 ? 43.599 13.439 -40.186 1.00 79.56 217 PHE A N 1
ATOM 1643 C CA . PHE A 1 217 ? 42.564 12.472 -39.821 1.00 79.56 217 PHE A CA 1
ATOM 1644 C C . PHE A 1 217 ? 43.155 11.096 -39.511 1.00 79.56 217 PHE A C 1
ATOM 1646 O O . PHE A 1 217 ? 42.866 10.534 -38.458 1.00 79.56 217 PHE A O 1
ATOM 1653 N N . LEU A 1 218 ? 44.019 10.577 -40.390 1.00 82.06 218 LEU A N 1
ATOM 1654 C CA . LEU A 1 218 ? 44.662 9.275 -40.202 1.00 82.06 218 LEU A CA 1
ATOM 1655 C C . LEU A 1 218 ? 45.571 9.243 -38.967 1.00 82.06 218 LEU A C 1
ATOM 1657 O O . LEU A 1 218 ? 45.612 8.232 -38.269 1.00 82.06 218 LEU A O 1
ATOM 1661 N N . LEU A 1 219 ? 46.253 10.348 -38.658 1.00 82.12 219 LEU A N 1
ATOM 1662 C CA . LEU A 1 219 ? 47.088 10.465 -37.460 1.00 82.12 219 LEU A CA 1
ATOM 1663 C C . LEU A 1 219 ? 46.239 10.427 -36.180 1.00 82.12 219 LEU A C 1
ATOM 1665 O O . LEU A 1 219 ? 46.552 9.678 -35.253 1.00 82.12 219 LEU A O 1
ATOM 1669 N N . ILE A 1 220 ? 45.132 11.176 -36.147 1.00 80.44 220 ILE A N 1
ATOM 1670 C CA . ILE A 1 220 ? 44.185 11.175 -35.021 1.00 80.44 220 ILE A CA 1
ATOM 1671 C C . ILE A 1 220 ? 43.543 9.788 -34.867 1.00 80.44 220 ILE A C 1
ATOM 1673 O O . ILE A 1 220 ? 43.482 9.254 -33.760 1.00 80.44 220 ILE A O 1
ATOM 1677 N N . LEU A 1 221 ? 43.127 9.169 -35.973 1.00 79.44 221 LEU A N 1
ATOM 1678 C CA . LEU A 1 221 ? 42.543 7.828 -35.996 1.00 79.44 221 LEU A CA 1
ATOM 1679 C C . LEU A 1 221 ? 43.533 6.775 -35.463 1.00 79.44 221 LEU A C 1
ATOM 1681 O O . LEU A 1 221 ? 43.182 5.976 -34.594 1.00 79.44 221 LEU A O 1
ATOM 1685 N N . GLY A 1 222 ? 44.785 6.811 -35.929 1.00 82.19 222 GLY A N 1
ATOM 1686 C CA . GLY A 1 222 ? 45.851 5.918 -35.474 1.00 82.19 222 GLY A CA 1
ATOM 1687 C C . GLY A 1 222 ? 46.174 6.079 -33.987 1.00 82.19 222 GLY A C 1
ATOM 1688 O O . GLY A 1 222 ? 46.364 5.084 -33.289 1.00 82.19 222 GLY A O 1
ATOM 1689 N N . TYR A 1 223 ? 46.159 7.310 -33.471 1.00 82.25 223 TYR A N 1
ATOM 1690 C CA . TYR A 1 223 ? 46.334 7.583 -32.043 1.00 82.25 223 TYR A CA 1
ATOM 1691 C C . TYR A 1 223 ? 45.217 6.957 -31.191 1.00 82.25 223 TYR A C 1
ATOM 1693 O O . TYR A 1 223 ? 45.509 6.282 -30.200 1.00 82.25 223 TYR A O 1
ATOM 1701 N N . PHE A 1 224 ? 43.949 7.108 -31.594 1.00 76.44 224 PHE A N 1
ATOM 1702 C CA . PHE A 1 224 ? 42.817 6.518 -30.868 1.00 76.44 224 PHE A CA 1
ATOM 1703 C C . PHE A 1 224 ? 42.829 4.983 -30.898 1.00 76.44 224 PHE A C 1
ATOM 1705 O O . PHE A 1 224 ? 42.627 4.351 -29.857 1.00 76.44 224 PHE A O 1
ATOM 1712 N N . PHE A 1 225 ? 43.142 4.367 -32.042 1.00 76.31 225 PHE A N 1
ATOM 1713 C CA . PHE A 1 225 ? 43.267 2.905 -32.129 1.00 76.31 225 PHE A CA 1
ATOM 1714 C C . PHE A 1 225 ? 44.488 2.356 -31.373 1.00 76.31 225 PHE A C 1
ATOM 1716 O O . PHE A 1 225 ? 44.410 1.278 -30.772 1.00 76.31 225 PHE A O 1
ATOM 1723 N N . GLY A 1 226 ? 45.591 3.110 -31.327 1.00 74.19 226 GLY A N 1
ATOM 1724 C CA . GLY A 1 226 ? 46.773 2.768 -30.534 1.00 74.19 226 GLY A CA 1
ATOM 1725 C C . GLY A 1 226 ? 46.507 2.781 -29.024 1.00 74.19 226 GLY A C 1
ATOM 1726 O O . GLY A 1 226 ? 46.959 1.885 -28.310 1.00 74.19 226 GLY A O 1
ATOM 1727 N N . GLN A 1 227 ? 45.717 3.742 -28.533 1.00 66.19 227 GLN A N 1
ATOM 1728 C CA . GLN A 1 227 ? 45.312 3.803 -27.122 1.00 66.19 227 GLN A CA 1
ATOM 1729 C C . GLN A 1 227 ? 44.290 2.730 -26.723 1.00 66.19 227 GLN A C 1
ATOM 1731 O O . GLN A 1 227 ? 44.316 2.256 -25.586 1.00 66.19 227 GLN A O 1
ATOM 1736 N N . ALA A 1 228 ? 43.397 2.330 -27.632 1.00 59.84 228 ALA A N 1
ATOM 1737 C CA . ALA A 1 228 ? 42.437 1.257 -27.369 1.00 59.84 228 ALA A CA 1
ATOM 1738 C C . ALA A 1 228 ? 43.134 -0.106 -27.187 1.00 59.84 228 ALA A C 1
ATOM 1740 O O . ALA A 1 228 ? 42.755 -0.881 -26.310 1.00 59.84 228 ALA A O 1
ATOM 1741 N N . SER A 1 229 ? 44.194 -0.370 -27.959 1.00 60.12 229 SER A N 1
ATOM 1742 C CA . SER A 1 229 ? 44.933 -1.640 -27.890 1.00 60.12 229 SER A CA 1
ATOM 1743 C C . SER A 1 229 ? 45.774 -1.779 -26.614 1.00 60.12 229 SER A C 1
ATOM 1745 O O . SER A 1 229 ? 45.815 -2.863 -26.031 1.00 60.12 229 SER A O 1
ATOM 1747 N N . SER A 1 230 ? 46.383 -0.691 -26.121 1.00 57.09 230 SER A N 1
ATOM 1748 C CA . SER A 1 230 ? 47.239 -0.717 -24.920 1.00 57.09 230 SER A CA 1
ATOM 1749 C C . SER A 1 230 ? 46.475 -0.870 -23.597 1.00 57.09 230 SER A C 1
ATOM 1751 O O . SER A 1 230 ? 47.056 -1.297 -22.601 1.00 57.09 230 SER A O 1
ATOM 1753 N N . ARG A 1 231 ? 45.166 -0.574 -23.563 1.00 55.44 231 ARG A N 1
ATOM 1754 C CA . ARG A 1 231 ? 44.318 -0.834 -22.383 1.00 55.44 231 ARG A CA 1
ATOM 1755 C C . ARG A 1 231 ? 43.950 -2.306 -22.201 1.00 55.44 231 ARG A C 1
ATOM 1757 O O . ARG A 1 231 ? 43.687 -2.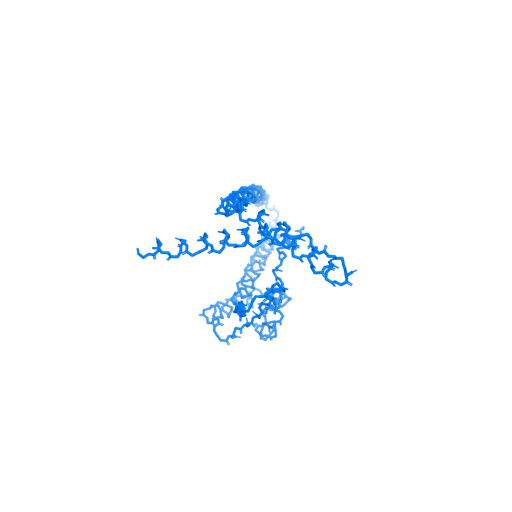701 -21.072 1.00 55.44 231 ARG A O 1
ATOM 1764 N N . SER A 1 232 ? 43.951 -3.113 -23.266 1.00 52.44 232 SER A N 1
ATOM 1765 C CA . SER A 1 232 ? 43.573 -4.536 -23.185 1.00 52.44 232 SER A CA 1
ATOM 1766 C C . SER A 1 232 ? 44.654 -5.437 -22.574 1.00 52.44 232 SER A C 1
ATOM 1768 O O . SER A 1 232 ? 44.357 -6.541 -22.135 1.00 52.44 232 SER A O 1
ATOM 1770 N N . THR A 1 233 ? 45.906 -4.972 -22.503 1.00 52.84 233 THR A N 1
ATOM 1771 C CA . THR A 1 233 ? 47.050 -5.778 -22.043 1.00 52.84 233 THR A CA 1
ATOM 1772 C C . THR A 1 233 ? 47.350 -5.668 -20.545 1.00 52.84 233 THR A C 1
ATOM 1774 O O . THR A 1 233 ? 48.193 -6.408 -20.056 1.00 52.84 233 THR A O 1
ATOM 1777 N N . ASN A 1 234 ? 46.674 -4.778 -19.807 1.00 50.78 234 ASN A N 1
ATOM 1778 C CA . ASN A 1 234 ? 46.878 -4.568 -18.362 1.00 50.78 234 ASN A CA 1
ATOM 1779 C C . ASN A 1 234 ? 45.757 -5.165 -17.483 1.00 50.78 234 ASN A C 1
ATOM 1781 O O . ASN A 1 234 ? 45.683 -4.853 -16.297 1.00 50.78 234 ASN A O 1
ATOM 1785 N N . SER A 1 235 ? 44.871 -5.993 -18.049 1.00 49.12 235 SER A N 1
ATOM 1786 C CA . SER A 1 235 ? 43.776 -6.666 -17.331 1.00 49.12 235 SER A CA 1
ATOM 1787 C C . SER A 1 235 ? 43.958 -8.187 -17.218 1.00 49.12 235 SER A C 1
ATOM 1789 O O . SER A 1 235 ? 42.962 -8.910 -17.243 1.00 49.12 235 SER A O 1
ATOM 1791 N N . SER A 1 236 ? 45.206 -8.657 -17.114 1.00 40.41 236 SER A N 1
ATOM 1792 C CA . SER A 1 236 ? 45.551 -10.052 -16.794 1.00 40.41 236 SER A CA 1
ATOM 1793 C C . SER A 1 236 ? 46.181 -10.145 -15.413 1.00 40.41 236 SER A C 1
ATOM 1795 O O . SER A 1 236 ? 47.057 -9.298 -15.127 1.00 40.41 236 SER A O 1
#

Foldseek 3Di:
DDPPPCPPDPPVVVVLCVLCVVVCVVLLLDLVSLLVDDLVVLVVSLVVLVVCLVPQPVSPWDWDFDDPPPCPPPPDDPTDTDIDTCNVVSVVSNVSSVVSNVVVVVVVVVVVLVVVVVVPPPDPVVVVVSVVVVVVVVVVVVVVVVVVVVVVVVVVVVVVVVVVVVVVVVVVVVVVVVVPDDVVVVVLVVVLVVLVVVVVVCVVVVPDDDPVSVVVSVVSVVVVVVVVVVVVVPPD

Sequence (236 aa):
MSFTESVNPSPDARAGREFFESQLVRLGLTPSQINEQPLDQLRRSLVDINDAIAHPDNFGVLKVRYTPRMSALLGGADSAHVEVGILSVLLERRSLINERIRALELGDEVAGIREKLAEVGSDADVRAELERQLEEKRAAEQAAASAAQAATEAQLRAEAELKLEMQAKKAQIYLSWLQREPVAVLVGGVLLVVLAGVLIVAMFTGVPVAEIVSSAFLLILGYFFGQASSRSTNSS